Protein AF-A0A2P5D6G5-F1 (afdb_monomer_lite)

InterPro domains:
  IPR005516 Remorin, C-terminal [PF03763] (148-251)

Structure (mmCIF, N/CA/C/O backbone):
data_AF-A0A2P5D6G5-F1
#
_entry.id   AF-A0A2P5D6G5-F1
#
loop_
_atom_site.group_PDB
_atom_site.id
_atom_site.type_symbol
_atom_site.label_atom_id
_atom_site.label_alt_id
_atom_site.label_comp_id
_atom_site.label_asym_id
_atom_site.label_entity_id
_atom_site.label_seq_id
_atom_site.pdbx_PDB_ins_code
_atom_site.Cartn_x
_atom_site.Cartn_y
_atom_site.Cartn_z
_atom_site.occupancy
_atom_site.B_iso_or_equiv
_atom_site.auth_seq_id
_atom_site.auth_comp_id
_atom_site.auth_asym_id
_atom_site.auth_atom_id
_atom_site.pdbx_PDB_model_num
ATOM 1 N N . MET A 1 1 ? -39.475 -46.808 4.610 1.00 42.72 1 MET A N 1
ATOM 2 C CA . MET A 1 1 ? -38.515 -45.687 4.507 1.00 42.72 1 MET A CA 1
ATOM 3 C C . MET A 1 1 ? -39.158 -44.508 5.207 1.00 42.72 1 MET A C 1
ATOM 5 O O . MET A 1 1 ? -39.846 -43.707 4.585 1.00 42.72 1 MET A O 1
ATOM 9 N N . ASP A 1 2 ? -39.032 -44.511 6.527 1.00 41.56 2 ASP A N 1
ATOM 10 C CA . ASP A 1 2 ? -39.623 -43.531 7.428 1.00 41.56 2 ASP A CA 1
ATOM 11 C C . ASP A 1 2 ? -38.893 -42.193 7.298 1.00 41.56 2 ASP A C 1
ATOM 13 O O . ASP A 1 2 ? -37.670 -42.141 7.397 1.00 41.56 2 ASP A O 1
ATOM 17 N N . ASN A 1 3 ? -39.632 -41.103 7.096 1.00 44.16 3 ASN A N 1
ATOM 18 C CA . ASN A 1 3 ? -39.102 -39.748 7.235 1.00 44.16 3 ASN A CA 1
ATOM 19 C C . ASN A 1 3 ? -39.817 -39.065 8.402 1.00 44.16 3 ASN A C 1
ATOM 21 O O . ASN A 1 3 ? -40.848 -38.410 8.243 1.00 44.16 3 ASN A O 1
ATOM 25 N N . LEU A 1 4 ? -39.255 -39.248 9.599 1.00 51.94 4 LEU A N 1
ATOM 26 C CA . LEU A 1 4 ? -39.583 -38.465 10.785 1.00 51.94 4 LEU A CA 1
ATOM 27 C C . LEU A 1 4 ? -39.117 -37.017 10.579 1.00 51.94 4 LEU A C 1
ATOM 29 O O . LEU A 1 4 ? -37.952 -36.678 10.778 1.00 51.94 4 LEU A O 1
ATOM 33 N N . VAL A 1 5 ? -40.047 -36.138 10.212 1.00 53.75 5 VAL A N 1
ATOM 34 C CA . VAL A 1 5 ? -39.831 -34.689 10.252 1.00 53.75 5 VAL A CA 1
ATOM 35 C C . VAL A 1 5 ? -39.969 -34.229 11.705 1.00 53.75 5 VAL A C 1
ATOM 37 O O . VAL A 1 5 ? -41.073 -34.006 12.204 1.00 53.75 5 VAL A O 1
ATOM 40 N N . LEU A 1 6 ? -38.839 -34.079 12.398 1.00 56.75 6 LEU A N 1
ATOM 41 C CA . LEU A 1 6 ? -38.764 -33.360 13.672 1.00 56.75 6 LEU A CA 1
ATOM 42 C C . LEU A 1 6 ? -39.162 -31.893 13.445 1.00 56.75 6 LEU A C 1
ATOM 44 O O . LEU A 1 6 ? -38.356 -31.060 13.037 1.00 56.75 6 LEU A O 1
ATOM 48 N N . LYS A 1 7 ? -40.429 -31.562 13.718 1.00 56.25 7 LYS A N 1
ATOM 49 C CA . LYS A 1 7 ? -40.884 -30.172 13.828 1.00 56.25 7 LYS A CA 1
ATOM 50 C C . LYS A 1 7 ? -40.218 -29.539 15.048 1.00 56.25 7 LYS A C 1
ATOM 52 O O . LYS A 1 7 ? -40.590 -29.815 16.187 1.00 56.25 7 LYS A O 1
ATOM 57 N N . GLN A 1 8 ? -39.248 -28.663 14.810 1.00 49.78 8 GLN A N 1
ATOM 58 C CA . GLN A 1 8 ? -38.647 -27.848 15.858 1.00 49.78 8 GLN A CA 1
ATOM 59 C C . GLN A 1 8 ? -39.670 -26.795 16.313 1.00 49.78 8 GLN A C 1
ATOM 61 O O . GLN A 1 8 ? -39.907 -25.781 15.658 1.00 49.78 8 GLN A O 1
ATOM 66 N N . ARG A 1 9 ? -40.332 -27.072 17.436 1.00 43.44 9 ARG A N 1
ATOM 67 C CA . ARG A 1 9 ? -41.296 -26.178 18.080 1.00 43.44 9 ARG A CA 1
ATOM 68 C C . ARG A 1 9 ? -40.512 -25.076 18.800 1.00 43.44 9 ARG A C 1
ATOM 70 O O . ARG A 1 9 ? -39.976 -25.300 19.880 1.00 43.44 9 ARG A O 1
ATOM 77 N N . ARG A 1 10 ? -40.395 -23.896 18.184 1.00 50.66 10 ARG A N 1
ATOM 78 C CA . ARG A 1 10 ? -39.767 -22.725 18.813 1.00 50.66 10 ARG A CA 1
ATOM 79 C C . ARG A 1 10 ? -40.707 -22.210 19.909 1.00 50.66 10 ARG A C 1
ATOM 81 O O . ARG A 1 10 ? -41.756 -21.651 19.611 1.00 50.66 10 ARG A O 1
ATOM 88 N N . VAL A 1 11 ? -40.353 -22.448 21.168 1.00 47.38 11 VAL A N 1
ATOM 89 C CA . VAL A 1 11 ? -41.079 -21.916 22.328 1.00 47.38 11 VAL A CA 1
ATOM 90 C C . VAL A 1 11 ? -40.577 -20.495 22.572 1.00 47.38 11 VAL A C 1
ATOM 92 O O . VAL A 1 11 ? -39.401 -20.294 22.867 1.00 47.38 11 VAL A O 1
ATOM 95 N N . SER A 1 12 ? -41.442 -19.502 22.388 1.00 49.66 12 SER A N 1
ATOM 96 C CA . SER A 1 12 ? -41.175 -18.118 22.775 1.00 49.66 12 SER A CA 1
ATOM 97 C C . SER A 1 12 ? -41.561 -17.930 24.239 1.00 49.66 12 SER A C 1
ATOM 99 O O . SER A 1 12 ? -42.722 -18.110 24.599 1.00 49.66 12 SER A O 1
ATOM 101 N N . PHE A 1 13 ? -40.593 -17.567 25.076 1.00 39.47 13 PHE A N 1
ATOM 102 C CA . PHE A 1 13 ? -40.862 -17.089 26.428 1.00 39.47 13 PHE A CA 1
ATOM 103 C C . PHE A 1 13 ? -41.400 -15.656 26.333 1.00 39.47 13 PHE A C 1
ATOM 105 O O . PHE A 1 13 ? -40.671 -14.744 25.948 1.00 39.47 13 PHE A O 1
ATOM 112 N N . SER A 1 14 ? -42.677 -15.458 26.655 1.00 44.69 14 SER A N 1
ATOM 113 C CA . SER A 1 14 ? -43.252 -14.124 26.837 1.00 44.69 14 SER A CA 1
ATOM 114 C C . SER A 1 14 ? -42.988 -13.665 28.272 1.00 44.69 14 SER A C 1
ATOM 116 O O . SER A 1 14 ? -43.585 -14.191 29.208 1.00 44.69 14 SER A O 1
ATOM 118 N N . GLY A 1 15 ? -42.078 -12.705 28.444 1.00 43.72 15 GLY A N 1
ATOM 119 C CA . GLY A 1 15 ? -41.963 -11.907 29.670 1.00 43.72 15 GLY A CA 1
ATOM 120 C C . GLY A 1 15 ? -42.920 -10.706 29.621 1.00 43.72 15 GLY A C 1
ATOM 121 O O . GLY A 1 15 ? -43.183 -10.206 28.523 1.00 43.72 15 GLY A O 1
ATOM 122 N N . PRO A 1 16 ? -43.474 -10.249 30.762 1.00 47.75 16 PRO A N 1
ATOM 123 C CA . PRO A 1 16 ? -44.437 -9.157 30.780 1.00 47.75 16 PRO A CA 1
ATOM 124 C C . PRO A 1 16 ? -43.743 -7.822 30.497 1.00 47.75 16 PRO A C 1
ATOM 126 O O . PRO A 1 16 ? -42.582 -7.613 30.843 1.00 47.75 16 PRO A O 1
ATOM 129 N N . GLY A 1 17 ? -44.477 -6.954 29.806 1.00 45.78 17 GLY A N 1
ATOM 130 C CA . GLY A 1 17 ? -43.954 -5.771 29.145 1.00 45.78 17 GLY A CA 1
ATOM 131 C C . GLY A 1 17 ? -43.367 -4.705 30.064 1.00 45.78 17 GLY A C 1
ATOM 132 O O . GLY A 1 17 ? -43.874 -4.425 31.147 1.00 45.78 17 GLY A O 1
ATOM 133 N N . SER A 1 18 ? -42.359 -4.032 29.525 1.00 34.66 18 SER A N 1
ATOM 134 C CA . SER A 1 18 ? -41.994 -2.667 29.868 1.00 34.66 18 SER A CA 1
ATOM 135 C C . SER A 1 18 ? -41.662 -1.915 28.577 1.00 34.66 18 SER A C 1
ATOM 137 O O . SER A 1 18 ? -40.681 -2.177 27.894 1.00 34.66 18 SER A O 1
ATOM 139 N N . GLU A 1 19 ? -42.613 -1.055 28.222 1.00 35.81 19 GLU A N 1
ATOM 140 C CA . GLU A 1 19 ? -42.436 0.312 27.736 1.00 35.81 19 GLU A CA 1
ATOM 141 C C . GLU A 1 19 ? -41.452 0.592 26.586 1.00 35.81 19 GLU A C 1
ATOM 143 O O . GLU A 1 19 ? -40.230 0.531 26.694 1.00 35.81 19 GLU A O 1
ATOM 148 N N . LYS A 1 20 ? -42.059 0.992 25.465 1.00 43.09 20 LYS A N 1
ATOM 149 C CA . LYS A 1 20 ? -41.431 1.482 24.241 1.00 43.09 20 LYS A CA 1
ATOM 150 C C . LYS A 1 20 ? -40.519 2.676 24.543 1.00 43.09 20 LYS A C 1
ATOM 152 O O . LYS A 1 20 ? -41.012 3.756 24.856 1.00 43.09 20 LYS A O 1
ATOM 157 N N . GLN A 1 21 ? -39.218 2.520 24.325 1.00 31.30 21 GLN A N 1
ATOM 158 C CA . GLN A 1 21 ? -38.337 3.636 23.988 1.00 31.30 21 GLN A CA 1
ATOM 159 C C . GLN A 1 21 ? -37.612 3.320 22.682 1.00 31.30 21 GLN A C 1
ATOM 161 O O . GLN A 1 21 ? -37.201 2.189 22.438 1.00 31.30 21 GLN A O 1
ATOM 166 N N . ALA A 1 22 ? -37.585 4.323 21.808 1.00 38.06 22 ALA A N 1
ATOM 167 C CA . ALA A 1 22 ? -37.205 4.226 20.411 1.00 38.06 22 ALA A CA 1
ATOM 168 C C . ALA A 1 22 ? -35.740 3.793 20.221 1.00 38.06 22 ALA A C 1
ATOM 170 O O . ALA A 1 22 ? -34.818 4.420 20.738 1.00 38.06 22 ALA A O 1
ATOM 171 N N . GLU A 1 23 ? -35.563 2.737 19.430 1.00 31.42 23 GLU A N 1
ATOM 172 C CA . GLU A 1 23 ? -34.309 2.311 18.805 1.00 31.42 23 GLU A CA 1
ATOM 173 C C . GLU A 1 23 ? -33.751 3.416 17.887 1.00 31.42 23 GLU A C 1
ATOM 175 O O . GLU A 1 23 ? -34.474 3.877 16.997 1.00 31.42 23 GLU A O 1
ATOM 180 N N . PRO A 1 24 ? -32.475 3.825 18.009 1.00 40.75 24 PRO A N 1
ATOM 181 C CA . PRO A 1 24 ? -31.779 4.463 16.909 1.00 40.75 24 PRO A CA 1
ATOM 182 C C . PRO A 1 24 ? -31.245 3.368 15.978 1.00 40.75 24 PRO A C 1
ATOM 184 O O . PRO A 1 24 ? -30.230 2.736 16.266 1.00 40.75 24 PRO A O 1
ATOM 187 N N . GLU A 1 25 ? -31.975 3.167 14.877 1.00 39.44 25 GLU A N 1
ATOM 188 C CA . GLU A 1 25 ? -31.587 2.513 13.617 1.00 39.44 25 GLU A CA 1
ATOM 189 C C . GLU A 1 25 ? -30.082 2.196 13.524 1.00 39.44 25 GLU A C 1
ATOM 191 O O . GLU A 1 25 ? -29.243 3.022 13.147 1.00 39.44 25 GLU A O 1
ATOM 196 N N . GLY A 1 26 ? -29.733 0.961 13.884 1.00 36.22 26 GLY A N 1
ATOM 197 C CA . GLY A 1 26 ? -28.416 0.409 13.625 1.00 36.22 26 GLY A CA 1
ATOM 198 C C . GLY A 1 26 ? -28.240 0.223 12.124 1.00 36.22 26 GLY A C 1
ATOM 199 O O . GLY A 1 26 ? -28.909 -0.613 11.521 1.00 36.22 26 GLY A O 1
ATOM 200 N N . ILE A 1 27 ? -27.308 0.967 11.526 1.00 47.59 27 ILE A N 1
ATOM 201 C CA . ILE A 1 27 ? -26.868 0.762 10.142 1.00 47.59 27 ILE A CA 1
ATOM 202 C C . ILE A 1 27 ? -26.141 -0.589 10.076 1.00 47.59 27 ILE A C 1
ATOM 204 O O . ILE A 1 27 ? -24.922 -0.688 10.217 1.00 47.59 27 ILE A O 1
ATOM 208 N N . GLY A 1 28 ? -26.914 -1.660 9.925 1.00 48.97 28 GLY A N 1
ATOM 209 C CA . GLY A 1 28 ? -26.426 -2.948 9.469 1.00 48.97 28 GLY A CA 1
ATOM 210 C C . GLY A 1 28 ? -26.164 -2.839 7.976 1.00 48.97 28 GLY A C 1
ATOM 211 O O . GLY A 1 28 ? -27.102 -2.676 7.199 1.00 48.97 28 GLY A O 1
ATOM 212 N N . GLU A 1 29 ? -24.895 -2.903 7.570 1.00 54.25 29 GLU A N 1
ATOM 213 C CA . GLU A 1 29 ? -24.524 -3.001 6.157 1.00 54.25 29 GLU A CA 1
ATOM 214 C C . GLU A 1 29 ? -25.328 -4.130 5.504 1.00 54.25 29 GLU A C 1
ATOM 216 O O . GLU A 1 29 ? -25.219 -5.305 5.874 1.00 54.25 29 GLU A O 1
ATOM 221 N N . THR A 1 30 ? -26.187 -3.757 4.558 1.00 70.31 30 THR A N 1
ATOM 222 C CA . THR A 1 30 ? -27.116 -4.689 3.924 1.00 70.31 30 THR A CA 1
ATOM 223 C C . THR A 1 30 ? -26.348 -5.742 3.121 1.00 70.31 30 THR A C 1
ATOM 225 O O . THR A 1 30 ? -25.262 -5.498 2.593 1.00 70.31 30 THR A O 1
ATOM 228 N N . GLU A 1 31 ? -26.915 -6.943 2.985 1.00 68.12 31 GLU A N 1
ATOM 229 C CA . GLU A 1 31 ? -26.334 -8.045 2.196 1.00 68.12 31 GLU A CA 1
ATOM 230 C C . GLU A 1 31 ? -25.976 -7.612 0.760 1.00 68.12 31 GLU A C 1
ATOM 232 O O . GLU A 1 31 ? -25.010 -8.094 0.165 1.00 68.12 31 GLU A O 1
ATOM 237 N N . LEU A 1 32 ? -26.730 -6.644 0.232 1.00 63.06 32 LEU A N 1
ATOM 238 C CA . LEU A 1 32 ? -26.509 -6.004 -1.060 1.00 63.06 32 LEU A CA 1
ATOM 239 C C . LEU A 1 32 ? -25.208 -5.203 -1.098 1.00 63.06 32 LEU A C 1
ATOM 241 O O . LEU A 1 32 ? -24.488 -5.288 -2.087 1.00 63.06 32 LEU A O 1
ATOM 245 N N . GLN A 1 33 ? -24.866 -4.498 -0.022 1.00 68.25 33 GLN A N 1
ATOM 246 C CA . GLN A 1 33 ? -23.628 -3.732 0.082 1.00 68.25 33 GLN A CA 1
ATOM 247 C C . GLN A 1 33 ? -22.409 -4.663 0.085 1.00 68.25 33 GLN A C 1
ATOM 249 O O . GLN A 1 33 ? -21.495 -4.484 -0.717 1.00 68.25 33 GLN A O 1
ATOM 254 N N . ARG A 1 34 ? -22.461 -5.768 0.844 1.00 71.56 34 ARG A N 1
ATOM 255 C CA . ARG A 1 34 ? -21.422 -6.819 0.805 1.00 71.56 34 ARG A CA 1
ATOM 256 C C . ARG A 1 34 ? -21.327 -7.529 -0.548 1.00 71.56 34 ARG A C 1
ATOM 258 O O . ARG A 1 34 ? -20.246 -7.964 -0.954 1.00 71.56 34 ARG A O 1
ATOM 265 N N . ARG A 1 35 ? -22.452 -7.716 -1.243 1.00 69.94 35 ARG A N 1
ATOM 266 C CA . ARG A 1 35 ? -22.487 -8.330 -2.580 1.00 69.94 35 ARG A CA 1
ATOM 267 C C . ARG A 1 35 ? -21.890 -7.397 -3.633 1.00 69.94 35 ARG A C 1
ATOM 269 O O . ARG A 1 35 ? -21.076 -7.855 -4.430 1.00 69.94 35 ARG A O 1
ATOM 276 N N . LEU A 1 36 ? -22.245 -6.115 -3.592 1.00 67.94 36 LEU A N 1
ATOM 277 C CA . LEU A 1 36 ? -21.707 -5.080 -4.472 1.00 67.94 36 LEU A CA 1
ATOM 278 C C . LEU A 1 36 ? -20.207 -4.903 -4.262 1.00 67.94 36 LEU A C 1
ATOM 280 O O . LEU A 1 36 ? -19.466 -4.902 -5.237 1.00 67.94 36 LEU A O 1
ATOM 284 N N . GLU A 1 37 ? -19.742 -4.863 -3.013 1.00 69.44 37 GLU A N 1
ATOM 285 C CA . GLU A 1 37 ? -18.310 -4.822 -2.714 1.00 69.44 37 GLU A CA 1
ATOM 286 C C . GLU A 1 37 ? -17.584 -6.033 -3.300 1.00 69.44 37 GLU A C 1
ATOM 288 O O . GLU A 1 37 ? -16.623 -5.859 -4.049 1.00 69.44 37 GLU A O 1
ATOM 293 N N . ARG A 1 38 ? -18.067 -7.260 -3.053 1.00 70.56 38 ARG A N 1
ATOM 294 C CA . ARG A 1 38 ? -17.476 -8.478 -3.642 1.00 70.56 38 ARG A CA 1
ATOM 295 C C . ARG A 1 38 ? -17.404 -8.419 -5.166 1.00 70.56 38 ARG A C 1
ATOM 297 O O . ARG A 1 38 ? -16.377 -8.779 -5.741 1.00 70.56 38 ARG A O 1
ATOM 304 N N . GLN A 1 39 ? -18.464 -7.944 -5.812 1.00 66.75 39 GLN A N 1
ATOM 305 C CA . GLN A 1 39 ? -18.527 -7.832 -7.267 1.00 66.75 39 GLN A CA 1
ATOM 306 C C . GLN A 1 39 ? -17.551 -6.765 -7.796 1.00 66.75 39 GLN A C 1
ATOM 308 O O . GLN A 1 39 ? -16.837 -7.008 -8.769 1.00 66.75 39 GLN A O 1
ATOM 313 N N . TYR A 1 40 ? -17.431 -5.632 -7.099 1.00 59.53 40 TYR A N 1
ATOM 314 C CA . TYR A 1 40 ? -16.498 -4.550 -7.427 1.00 59.53 40 TYR A CA 1
ATOM 315 C C . TYR A 1 40 ? -15.028 -4.965 -7.234 1.00 59.53 40 TYR A C 1
ATOM 317 O O . TYR A 1 40 ? -14.165 -4.623 -8.047 1.00 59.53 40 TYR A O 1
ATOM 325 N N . PHE A 1 41 ? -14.732 -5.751 -6.191 1.00 57.53 41 PHE A N 1
ATOM 326 C CA . PHE A 1 41 ? -13.394 -6.291 -5.927 1.00 57.53 41 PHE A CA 1
ATOM 327 C C . PHE A 1 41 ? -12.973 -7.362 -6.941 1.00 57.53 41 PHE A C 1
ATOM 329 O O . PHE A 1 41 ? -11.809 -7.385 -7.339 1.00 57.53 41 PHE A O 1
ATOM 336 N N . SER A 1 42 ? -13.904 -8.210 -7.389 1.00 59.03 42 SER A N 1
ATOM 337 C CA . SER A 1 42 ? -13.625 -9.232 -8.406 1.00 59.03 42 SER A CA 1
ATOM 338 C C . SER A 1 42 ? -13.349 -8.618 -9.782 1.00 59.03 42 SER A C 1
ATOM 340 O O . SER A 1 42 ? -12.455 -9.078 -10.489 1.00 59.03 42 SER A O 1
ATOM 342 N N . SER A 1 43 ? -14.083 -7.565 -10.158 1.00 53.28 43 SER A N 1
ATOM 343 C CA . SER A 1 43 ? -13.955 -6.939 -11.481 1.00 53.28 43 SER A CA 1
ATOM 344 C C . 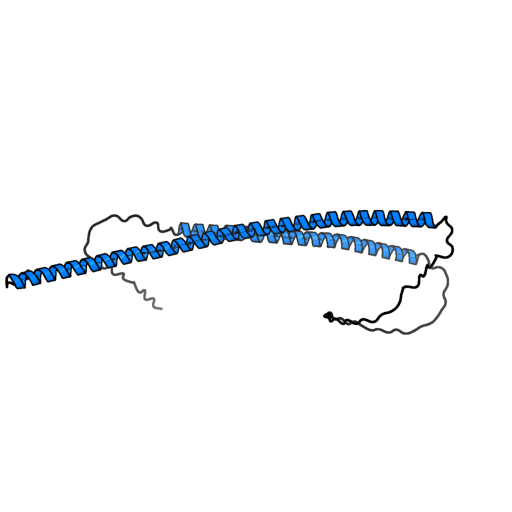SER A 1 43 ? -12.661 -6.129 -11.631 1.00 53.28 43 SER A C 1
ATOM 346 O O . SER A 1 43 ? -11.968 -6.261 -12.635 1.00 53.28 43 SER A O 1
ATOM 348 N N . ASN A 1 44 ? -12.289 -5.330 -10.622 1.00 56.53 44 ASN A N 1
ATOM 349 C CA . ASN A 1 44 ? -11.145 -4.412 -10.730 1.00 56.53 44 ASN A CA 1
ATOM 350 C C . ASN A 1 44 ? -9.767 -5.088 -10.645 1.00 56.53 44 ASN A C 1
ATOM 352 O O . ASN A 1 44 ? -8.775 -4.497 -11.062 1.00 56.53 44 ASN A O 1
ATOM 356 N N . MET A 1 45 ? -9.668 -6.293 -10.077 1.00 45.59 45 MET A N 1
ATOM 357 C CA . MET A 1 45 ? -8.372 -6.967 -9.903 1.00 45.59 45 MET A CA 1
ATOM 358 C C . MET A 1 45 ? -8.023 -7.908 -11.061 1.00 45.59 45 MET A C 1
ATOM 360 O O . MET A 1 45 ? -6.843 -8.173 -11.276 1.00 45.59 45 MET A O 1
ATOM 364 N N . SER A 1 46 ? -9.021 -8.381 -11.816 1.00 55.03 46 SER A N 1
ATOM 365 C CA . SER A 1 46 ? -8.815 -9.343 -12.905 1.00 55.03 46 SER A CA 1
ATOM 366 C C . SER A 1 46 ? -8.438 -8.680 -14.234 1.00 55.03 46 SER A C 1
ATOM 368 O O . SER A 1 46 ? -7.660 -9.250 -14.991 1.00 55.03 46 SER A O 1
ATOM 370 N N . GLN A 1 47 ? -8.966 -7.487 -14.529 1.00 52.75 47 GLN A N 1
ATOM 371 C CA . GLN A 1 47 ? -8.862 -6.891 -15.870 1.00 52.75 47 GLN A CA 1
ATOM 372 C C . GLN A 1 47 ? -7.467 -6.351 -16.223 1.00 52.75 47 GLN A C 1
ATOM 374 O O . GLN A 1 47 ? -7.027 -6.495 -17.359 1.00 52.75 47 GLN A O 1
ATOM 379 N N . ASP A 1 48 ? -6.740 -5.771 -15.265 1.00 45.81 48 ASP A N 1
ATOM 380 C CA . ASP A 1 48 ? -5.479 -5.072 -15.567 1.00 45.81 48 ASP A CA 1
ATOM 381 C C . ASP A 1 48 ? -4.251 -5.990 -15.672 1.00 45.81 48 ASP A C 1
ATOM 383 O O . ASP A 1 48 ? -3.232 -5.594 -16.246 1.00 45.81 48 ASP A O 1
ATOM 387 N N . TYR A 1 49 ? -4.307 -7.180 -15.068 1.00 52.31 49 TYR A N 1
ATOM 388 C CA . TYR A 1 49 ? -3.176 -8.111 -15.042 1.00 52.31 49 TYR A CA 1
ATOM 389 C C . TYR A 1 49 ? -3.135 -9.004 -16.287 1.00 52.31 49 TYR A C 1
ATOM 391 O O . TYR A 1 49 ? -2.058 -9.193 -16.843 1.00 52.31 49 TYR A O 1
ATOM 399 N N . ASP A 1 50 ? -4.288 -9.474 -16.766 1.00 57.81 50 ASP A N 1
ATOM 400 C CA . ASP A 1 50 ? -4.379 -10.405 -17.902 1.00 57.81 50 ASP A CA 1
ATOM 401 C C . ASP A 1 50 ? -4.199 -9.693 -19.265 1.00 57.81 50 ASP A C 1
ATOM 403 O O . ASP A 1 50 ? -3.578 -10.203 -20.200 1.00 57.81 50 ASP A O 1
ATOM 407 N N . ALA A 1 51 ? -4.654 -8.437 -19.365 1.00 59.69 51 ALA A N 1
ATOM 408 C CA . ALA A 1 51 ? -4.551 -7.646 -20.594 1.00 59.69 51 ALA A CA 1
ATOM 409 C C . ALA A 1 51 ? -3.103 -7.243 -20.945 1.00 59.69 51 ALA A C 1
ATOM 411 O O . ALA A 1 51 ? -2.715 -7.249 -22.109 1.00 59.69 51 ALA A O 1
ATOM 412 N N . ARG A 1 52 ? -2.259 -6.922 -19.952 1.00 63.44 52 ARG A N 1
ATOM 413 C CA . ARG A 1 52 ? -0.876 -6.476 -20.219 1.00 63.44 52 ARG A CA 1
ATOM 414 C C . ARG A 1 52 ? 0.072 -7.635 -20.547 1.00 63.44 52 ARG A C 1
ATOM 416 O O . ARG A 1 52 ? 0.981 -7.463 -21.357 1.00 63.44 52 ARG A O 1
ATOM 423 N N . ASP A 1 53 ? -0.130 -8.794 -19.925 1.00 66.38 53 ASP A N 1
ATOM 424 C CA . ASP A 1 53 ? 0.685 -9.988 -20.183 1.00 66.38 53 ASP A CA 1
ATOM 425 C C . ASP A 1 53 ? 0.364 -10.606 -21.553 1.00 66.38 53 ASP A C 1
ATOM 427 O O . ASP A 1 53 ? 1.273 -11.042 -22.263 1.00 66.38 53 ASP A O 1
ATOM 431 N N . SER A 1 54 ? -0.903 -10.562 -21.981 1.00 73.69 54 SER A N 1
ATOM 432 C CA . SER A 1 54 ? -1.315 -11.015 -23.317 1.00 73.69 54 SER A CA 1
ATOM 433 C C . SER A 1 54 ? -0.771 -10.126 -24.447 1.00 73.69 54 SER A C 1
ATOM 435 O O . SER A 1 54 ? -0.304 -10.647 -25.465 1.00 73.69 54 SER A O 1
ATOM 437 N N . GLU A 1 55 ? -0.727 -8.802 -24.266 1.00 75.62 55 GLU A N 1
ATOM 438 C CA . GLU A 1 55 ? -0.079 -7.877 -25.213 1.00 75.62 55 GLU A CA 1
ATOM 439 C C . GLU A 1 55 ? 1.435 -8.115 -25.312 1.00 75.62 55 GLU A C 1
ATOM 441 O O . GLU A 1 55 ? 1.991 -8.151 -26.413 1.00 75.62 55 GLU A O 1
ATOM 446 N N . PHE A 1 56 ? 2.109 -8.330 -24.176 1.00 81.62 56 PHE A N 1
ATOM 447 C CA . PHE A 1 56 ? 3.542 -8.626 -24.147 1.00 81.62 56 PHE A CA 1
ATOM 448 C C . PHE A 1 56 ? 3.860 -9.957 -24.842 1.00 81.62 56 PHE A C 1
ATOM 450 O O . PHE A 1 56 ? 4.754 -10.007 -25.688 1.00 81.62 56 PHE A O 1
ATOM 457 N N . ALA A 1 57 ? 3.101 -11.018 -24.555 1.00 86.62 57 ALA A N 1
ATOM 458 C CA . ALA A 1 57 ? 3.259 -12.315 -25.211 1.00 86.62 57 ALA A CA 1
ATOM 459 C C . ALA A 1 57 ? 3.039 -12.222 -26.731 1.00 86.62 57 ALA A C 1
ATOM 461 O O . ALA A 1 57 ? 3.816 -12.780 -27.509 1.00 86.62 57 ALA A O 1
ATOM 462 N N . THR A 1 58 ? 2.034 -11.453 -27.159 1.00 89.00 58 THR A N 1
ATOM 463 C CA . THR A 1 58 ? 1.748 -11.209 -28.580 1.00 89.00 58 THR A CA 1
ATOM 464 C C . THR A 1 58 ? 2.885 -10.442 -29.255 1.00 89.00 58 THR A C 1
ATOM 466 O O . THR A 1 58 ? 3.332 -10.827 -30.337 1.00 89.00 58 THR A O 1
ATOM 469 N N . ALA A 1 59 ? 3.415 -9.399 -28.609 1.00 90.31 59 ALA A N 1
ATOM 470 C CA . ALA A 1 59 ? 4.548 -8.633 -29.122 1.00 90.31 59 ALA A CA 1
ATOM 471 C C . ALA A 1 59 ? 5.821 -9.491 -29.248 1.00 90.31 59 ALA A C 1
ATOM 473 O O . ALA A 1 59 ? 6.525 -9.407 -30.256 1.00 90.31 59 ALA A O 1
ATOM 474 N N . VAL A 1 60 ? 6.095 -10.359 -28.266 1.00 92.75 60 VAL A N 1
ATOM 475 C CA . VAL A 1 60 ? 7.220 -11.310 -28.305 1.00 92.75 60 VAL A CA 1
ATOM 476 C C . VAL A 1 60 ? 7.043 -12.325 -29.438 1.00 92.75 60 VAL A C 1
ATOM 478 O O . VAL A 1 60 ? 7.990 -12.566 -30.188 1.00 92.75 60 VAL A O 1
ATOM 481 N N . ALA A 1 61 ? 5.841 -12.879 -29.614 1.00 91.94 61 ALA A N 1
ATOM 482 C CA . ALA A 1 61 ? 5.541 -13.807 -30.702 1.00 91.94 61 ALA A CA 1
ATOM 483 C C . ALA A 1 61 ? 5.694 -13.145 -32.084 1.00 91.94 61 ALA A C 1
ATOM 485 O O . ALA A 1 61 ? 6.311 -13.725 -32.979 1.00 91.94 61 ALA A O 1
ATOM 486 N N . ALA A 1 62 ? 5.210 -11.911 -32.246 1.00 93.94 62 ALA A N 1
ATOM 487 C CA . ALA A 1 62 ? 5.347 -11.145 -33.483 1.00 93.94 62 ALA A CA 1
ATOM 488 C C . ALA A 1 62 ? 6.816 -10.828 -33.809 1.00 93.94 62 ALA A C 1
ATOM 490 O O . ALA A 1 62 ? 7.246 -10.996 -34.950 1.00 93.94 62 ALA A O 1
ATOM 491 N N . ALA A 1 63 ? 7.613 -10.432 -32.810 1.00 94.50 63 ALA A N 1
ATOM 492 C CA . ALA A 1 63 ? 9.044 -10.194 -32.984 1.00 94.50 63 ALA A CA 1
ATOM 493 C C . ALA A 1 63 ? 9.799 -11.482 -33.356 1.00 94.50 63 ALA A C 1
ATOM 495 O O . ALA A 1 63 ? 10.613 -11.477 -34.282 1.00 94.50 63 ALA A O 1
ATOM 496 N N . ALA A 1 64 ? 9.495 -12.598 -32.686 1.00 93.25 64 ALA A N 1
ATOM 497 C CA . ALA A 1 64 ? 10.066 -13.903 -33.011 1.00 93.25 64 ALA A CA 1
ATOM 498 C C . ALA A 1 64 ? 9.714 -14.332 -34.445 1.00 93.25 64 ALA A C 1
ATOM 500 O O . ALA A 1 64 ? 10.588 -14.800 -35.177 1.00 93.25 64 ALA A O 1
ATOM 501 N N . PHE A 1 65 ? 8.467 -14.112 -34.873 1.00 94.06 65 PHE A N 1
ATOM 502 C CA . PHE A 1 65 ? 8.024 -14.388 -36.237 1.00 94.06 65 PHE A CA 1
ATOM 503 C C . PHE A 1 65 ? 8.734 -13.505 -37.271 1.00 94.06 65 PHE A C 1
ATOM 505 O O . PHE A 1 65 ? 9.211 -14.016 -38.283 1.00 94.06 65 PHE A O 1
ATOM 512 N N . ALA A 1 66 ? 8.883 -12.205 -37.006 1.00 94.12 66 ALA A N 1
ATOM 513 C CA . ALA A 1 66 ? 9.598 -11.293 -37.896 1.00 94.12 66 ALA A CA 1
ATOM 514 C C . ALA A 1 66 ? 11.059 -11.732 -38.097 1.00 94.12 66 ALA A C 1
ATOM 516 O O . ALA A 1 66 ? 11.512 -11.867 -39.234 1.00 94.12 66 ALA A O 1
ATOM 517 N N . VAL A 1 67 ? 11.771 -12.063 -37.014 1.00 91.19 67 VAL A N 1
ATOM 518 C CA . VAL A 1 67 ? 13.145 -12.592 -37.083 1.00 91.19 67 VAL A CA 1
ATOM 519 C C . VAL A 1 67 ? 13.189 -13.924 -37.833 1.00 91.19 67 VAL A C 1
ATOM 521 O O . VAL A 1 67 ? 14.066 -14.134 -38.673 1.00 91.19 67 VAL A O 1
ATOM 524 N N . HIS A 1 68 ? 12.233 -14.819 -37.570 1.00 91.62 68 HIS A N 1
ATOM 525 C CA . HIS A 1 68 ? 12.146 -16.100 -38.264 1.00 91.62 68 HIS A CA 1
ATOM 526 C C . HIS A 1 68 ? 11.939 -15.918 -39.773 1.00 91.62 68 HIS A C 1
ATOM 528 O O . HIS A 1 68 ? 12.628 -16.563 -40.562 1.00 91.62 68 HIS A O 1
ATOM 534 N N . SER A 1 69 ? 11.063 -14.995 -40.176 1.00 93.75 69 SER A N 1
ATOM 535 C CA . SER A 1 69 ? 10.773 -14.711 -41.585 1.00 93.75 69 SER A CA 1
ATOM 536 C C . SER A 1 69 ? 11.997 -14.172 -42.335 1.00 93.75 69 SER A C 1
ATOM 538 O O . SER A 1 69 ? 12.315 -14.657 -43.420 1.00 93.75 69 SER A O 1
ATOM 540 N N . ILE A 1 70 ? 12.756 -13.253 -41.725 1.00 87.56 70 ILE A N 1
ATOM 541 C CA . ILE A 1 70 ? 13.982 -12.691 -42.311 1.00 87.56 70 ILE A CA 1
ATOM 542 C C . ILE A 1 70 ? 15.032 -13.792 -42.498 1.00 87.56 70 ILE A C 1
ATOM 544 O O . ILE A 1 70 ? 15.599 -13.941 -43.580 1.00 87.56 70 ILE A O 1
ATOM 548 N N . ASN A 1 71 ? 15.237 -14.623 -41.474 1.00 87.25 71 ASN A N 1
ATOM 549 C CA . ASN A 1 71 ? 16.191 -15.731 -41.536 1.00 87.25 71 ASN A CA 1
ATOM 550 C C . ASN A 1 71 ? 15.788 -16.797 -42.570 1.00 87.25 71 ASN A C 1
ATOM 552 O O . ASN A 1 71 ? 16.652 -17.412 -43.195 1.00 87.25 71 ASN A O 1
ATOM 556 N N . GLN A 1 72 ? 14.487 -17.021 -42.774 1.00 77.62 72 GLN A N 1
ATOM 557 C CA . GLN A 1 72 ? 13.979 -17.972 -43.763 1.00 77.62 72 GLN A CA 1
ATOM 558 C C . GLN A 1 72 ? 14.219 -17.483 -45.200 1.00 77.62 72 GLN A C 1
ATOM 560 O O . GLN A 1 72 ? 14.612 -18.279 -46.058 1.00 77.62 72 GLN A O 1
ATOM 565 N N . VAL A 1 73 ? 14.049 -16.182 -45.452 1.00 79.62 73 VAL A N 1
ATOM 566 C CA . VAL A 1 73 ? 14.382 -15.547 -46.739 1.00 79.62 73 VAL A CA 1
ATOM 567 C C . VAL A 1 73 ? 15.894 -15.582 -46.991 1.00 79.62 73 VAL A C 1
ATOM 569 O O . VAL A 1 73 ? 16.320 -15.944 -48.089 1.00 79.62 73 VAL A O 1
ATOM 572 N N . GLU A 1 74 ? 16.712 -15.313 -45.971 1.00 80.50 74 GLU A N 1
ATOM 573 C CA . GLU A 1 74 ? 18.178 -15.381 -46.066 1.00 80.50 74 GLU A CA 1
ATOM 574 C C . GLU A 1 74 ? 18.663 -16.810 -46.376 1.00 80.50 74 GLU A C 1
ATOM 576 O O . GLU A 1 74 ? 19.498 -17.025 -47.257 1.00 80.50 74 GLU A O 1
ATOM 581 N N . LEU A 1 75 ? 18.080 -17.825 -45.728 1.00 78.50 75 LEU A N 1
ATOM 582 C CA . LEU A 1 75 ? 18.371 -19.234 -46.018 1.00 78.50 75 LEU A CA 1
ATOM 583 C C . LEU A 1 75 ? 18.003 -19.626 -47.455 1.00 78.50 75 LEU A C 1
ATOM 585 O O . LEU A 1 75 ? 18.739 -20.383 -48.090 1.00 78.50 75 LEU A O 1
ATOM 589 N N . GLN A 1 76 ? 16.885 -19.123 -47.980 1.00 77.69 76 GLN A N 1
ATOM 590 C CA . GLN A 1 76 ? 16.473 -19.343 -49.370 1.00 77.69 76 GLN A CA 1
ATOM 591 C C . GLN A 1 76 ? 17.430 -18.673 -50.363 1.00 77.69 76 GLN A C 1
ATOM 593 O O . GLN A 1 76 ? 17.823 -19.289 -51.356 1.00 77.69 76 GLN A O 1
ATOM 598 N N . TYR A 1 77 ? 17.865 -17.447 -50.076 1.00 80.12 77 TYR A N 1
ATOM 599 C CA . TYR A 1 77 ? 18.855 -16.742 -50.887 1.00 80.12 77 TYR A CA 1
ATOM 600 C C . TYR A 1 77 ? 20.196 -17.492 -50.927 1.00 80.12 77 TYR A C 1
ATOM 602 O O . TYR A 1 77 ? 20.758 -17.714 -52.001 1.00 80.12 77 TYR A O 1
ATOM 610 N N . GLN A 1 78 ? 20.667 -17.987 -49.780 1.00 77.69 78 GLN A N 1
ATOM 611 C CA . GLN A 1 78 ? 21.882 -18.804 -49.693 1.00 77.69 78 GLN A CA 1
ATOM 612 C C . GLN A 1 78 ? 21.752 -20.140 -50.442 1.00 77.69 78 GLN A C 1
ATOM 614 O O . GLN A 1 78 ? 22.718 -20.583 -51.067 1.00 77.69 78 GLN A O 1
ATOM 619 N N . LYS A 1 79 ? 20.574 -20.781 -50.421 1.00 81.44 79 LYS A N 1
ATOM 620 C CA . LYS A 1 79 ? 20.303 -21.998 -51.208 1.00 81.44 79 LYS A CA 1
ATOM 621 C C . LYS A 1 79 ? 20.360 -21.725 -52.708 1.00 81.44 79 LYS A C 1
ATOM 623 O O . LYS A 1 79 ? 21.140 -22.378 -53.392 1.00 81.44 79 LYS A O 1
ATOM 628 N N . ARG A 1 80 ? 19.653 -20.700 -53.195 1.00 79.31 80 ARG A N 1
ATOM 629 C CA . ARG A 1 80 ? 19.689 -20.299 -54.615 1.00 79.31 80 ARG A CA 1
ATOM 630 C C . ARG A 1 80 ? 21.094 -19.918 -55.075 1.00 79.31 80 ARG A C 1
ATOM 632 O O . ARG A 1 80 ? 21.480 -20.234 -56.194 1.00 79.31 80 ARG A O 1
ATOM 639 N N . LYS A 1 81 ? 21.880 -19.280 -54.203 1.00 76.19 81 LYS A N 1
ATOM 640 C CA . LYS A 1 81 ? 23.285 -18.954 -54.471 1.00 76.19 81 LYS A CA 1
ATOM 641 C C . LYS A 1 81 ? 24.172 -20.203 -54.549 1.00 76.19 81 LYS A C 1
ATOM 643 O O . LYS A 1 81 ? 25.084 -20.248 -55.365 1.00 76.19 81 LYS A O 1
ATOM 648 N N . LYS A 1 82 ? 23.927 -21.225 -53.723 1.00 78.44 82 LYS A N 1
ATOM 649 C CA . LYS A 1 82 ? 24.632 -22.516 -53.818 1.00 78.44 82 LYS A CA 1
ATOM 650 C C . LYS A 1 82 ? 24.227 -23.293 -55.072 1.00 78.44 82 LYS A C 1
ATOM 652 O O . LYS A 1 82 ? 25.101 -23.816 -55.750 1.00 78.44 82 LYS A O 1
ATOM 657 N N . GLU A 1 83 ? 22.941 -23.308 -55.409 1.00 74.12 83 GLU A N 1
ATOM 658 C CA . GLU A 1 83 ? 22.414 -23.941 -56.625 1.00 74.12 83 GLU A CA 1
ATOM 659 C C . GLU A 1 83 ? 22.942 -23.264 -57.899 1.00 74.12 83 GLU A C 1
ATOM 661 O O . GLU A 1 83 ? 23.338 -23.949 -58.837 1.00 74.12 83 GLU A O 1
ATOM 666 N N . SER A 1 84 ? 23.048 -21.931 -57.932 1.00 69.00 84 SER A N 1
ATOM 667 C CA . SER A 1 84 ? 23.628 -21.226 -59.083 1.00 69.00 84 SER A CA 1
ATOM 668 C C . SER A 1 84 ? 25.132 -21.482 -59.244 1.00 69.00 84 SER A C 1
ATOM 670 O O . SER A 1 84 ? 25.625 -21.590 -60.368 1.00 69.00 84 SER A O 1
ATOM 672 N N . LEU A 1 85 ? 25.861 -21.652 -58.135 1.00 68.50 85 LEU A N 1
ATOM 673 C CA . LEU A 1 85 ? 27.269 -22.063 -58.145 1.00 68.50 85 LEU A CA 1
ATOM 674 C C . LEU A 1 85 ? 27.450 -23.530 -58.580 1.00 68.50 85 LEU A C 1
ATOM 676 O O . LEU A 1 85 ? 28.426 -23.841 -59.260 1.00 68.50 85 LEU A O 1
ATOM 680 N N . GLU A 1 86 ? 26.520 -24.420 -58.229 1.00 60.22 86 GLU A N 1
ATOM 681 C CA . GLU A 1 86 ? 26.479 -25.817 -58.694 1.00 60.22 86 GLU A CA 1
ATOM 682 C C . GLU A 1 86 ? 26.206 -25.902 -60.205 1.00 60.22 86 GLU A C 1
ATOM 684 O O . GLU A 1 86 ? 26.948 -26.567 -60.928 1.00 60.22 86 GLU A O 1
ATOM 689 N N . VAL A 1 87 ? 25.225 -25.153 -60.722 1.00 58.97 87 VAL A N 1
ATOM 690 C CA . VAL A 1 87 ? 24.919 -25.091 -62.166 1.00 58.97 87 VAL A CA 1
ATOM 691 C C . VAL A 1 87 ? 26.107 -24.541 -62.966 1.00 58.97 87 VAL A C 1
ATOM 693 O O . VAL A 1 87 ? 26.425 -25.052 -64.041 1.00 58.97 87 VAL A O 1
ATOM 696 N N . SER A 1 88 ? 26.842 -23.569 -62.415 1.00 59.91 88 SER A N 1
ATOM 697 C CA . SER A 1 88 ? 28.062 -23.043 -63.039 1.00 59.91 88 SER A CA 1
ATOM 698 C C . SER A 1 88 ? 29.228 -24.044 -63.063 1.00 59.91 88 SER A C 1
ATOM 700 O O . SER A 1 88 ? 30.105 -23.917 -63.918 1.00 59.91 88 SER A O 1
ATOM 702 N N . ARG A 1 89 ? 29.265 -25.038 -62.162 1.00 57.97 89 ARG A N 1
ATOM 703 C CA . ARG A 1 89 ? 30.292 -26.101 -62.159 1.00 57.97 89 ARG A CA 1
ATOM 704 C C . ARG A 1 89 ? 30.020 -27.193 -63.195 1.00 57.97 89 ARG A C 1
ATOM 706 O O . ARG A 1 89 ? 30.966 -27.815 -63.668 1.00 57.97 89 ARG A O 1
ATOM 713 N N . ILE A 1 90 ? 28.763 -27.403 -63.584 1.00 54.97 90 ILE A N 1
ATOM 714 C CA . ILE A 1 90 ? 28.379 -28.431 -64.568 1.00 54.97 90 ILE A CA 1
ATOM 715 C C . ILE A 1 90 ? 28.732 -27.995 -66.007 1.00 54.97 90 ILE A C 1
ATOM 717 O O . ILE A 1 90 ? 29.014 -28.841 -66.852 1.00 54.97 90 ILE A O 1
ATOM 721 N N . GLY A 1 91 ? 28.820 -26.686 -66.279 1.00 47.69 91 GLY A N 1
ATOM 722 C CA . GLY A 1 91 ? 29.197 -26.134 -67.591 1.00 47.69 91 GLY A CA 1
ATOM 723 C C . GLY A 1 91 ? 30.700 -26.116 -67.913 1.00 47.69 91 GLY A C 1
ATOM 724 O O . GLY A 1 91 ? 31.072 -25.826 -69.047 1.00 47.69 91 GLY A O 1
ATOM 725 N N . SER A 1 92 ? 31.578 -26.435 -66.956 1.00 46.88 92 SER A N 1
ATOM 726 C CA . SER A 1 92 ? 33.036 -26.411 -67.145 1.00 46.88 92 SER A CA 1
ATOM 727 C C . SER A 1 92 ? 33.645 -27.760 -66.786 1.00 46.88 92 SER A C 1
ATOM 729 O O . SER A 1 92 ? 34.290 -27.901 -65.756 1.00 46.88 92 SER A O 1
ATOM 731 N N . ASN A 1 93 ? 33.419 -28.777 -67.620 1.00 41.69 93 ASN A N 1
ATOM 732 C CA . ASN A 1 93 ? 34.169 -30.033 -67.560 1.00 41.69 93 ASN A CA 1
ATOM 733 C C . ASN A 1 93 ? 34.338 -30.626 -68.964 1.00 41.69 93 ASN A C 1
ATOM 735 O O . ASN A 1 93 ? 33.706 -31.608 -69.346 1.00 41.69 93 ASN A O 1
ATOM 739 N N . LYS A 1 94 ? 35.263 -30.044 -69.732 1.00 43.94 94 LYS A N 1
ATOM 740 C CA . LYS A 1 94 ? 35.939 -30.733 -70.835 1.00 43.94 94 LYS A CA 1
ATOM 741 C C . LYS A 1 94 ? 37.443 -30.569 -70.663 1.00 43.94 94 LYS A C 1
ATOM 743 O O . LYS A 1 94 ? 38.012 -29.636 -71.208 1.00 43.94 94 LYS A O 1
ATOM 748 N N . SER A 1 95 ? 38.073 -31.475 -69.911 1.00 39.19 95 SER A N 1
ATOM 749 C CA . SER A 1 95 ? 39.446 -31.946 -70.168 1.00 39.19 95 SER A CA 1
ATOM 750 C C . SER A 1 95 ? 39.981 -32.855 -69.049 1.00 39.19 95 SE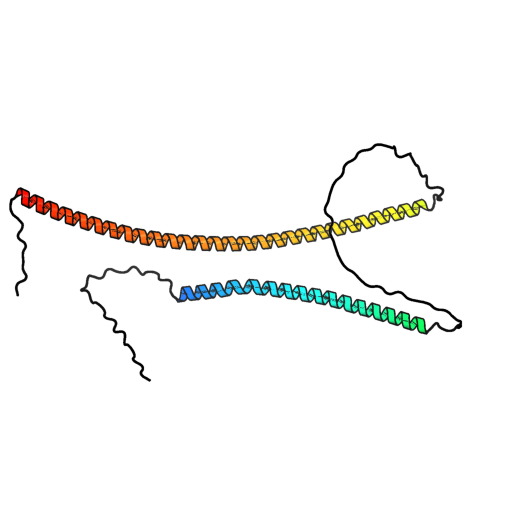R A C 1
ATOM 752 O O . SER A 1 95 ? 40.348 -32.386 -67.979 1.00 39.19 95 SER A O 1
ATOM 754 N N . ARG A 1 96 ? 40.167 -34.126 -69.431 1.00 37.12 96 ARG A N 1
ATOM 755 C CA . ARG A 1 96 ? 41.231 -35.071 -69.031 1.00 37.12 96 ARG A CA 1
ATOM 756 C C . ARG A 1 96 ? 41.148 -35.775 -67.666 1.00 37.12 96 ARG A C 1
ATOM 758 O O . ARG A 1 96 ? 41.051 -35.195 -66.597 1.00 37.12 96 ARG A O 1
ATOM 765 N N . LYS A 1 97 ? 41.260 -37.100 -67.790 1.00 32.44 97 LYS A N 1
ATOM 766 C CA . LYS A 1 97 ? 41.236 -38.163 -66.785 1.00 32.44 97 LYS A CA 1
ATOM 767 C C . LYS A 1 97 ? 42.660 -38.686 -66.577 1.00 32.44 97 LYS A C 1
ATOM 769 O O . LYS A 1 97 ? 43.294 -39.036 -67.566 1.00 32.44 97 LYS A O 1
ATOM 774 N N . ALA A 1 98 ? 43.101 -38.791 -65.323 1.00 31.42 98 ALA A N 1
ATOM 775 C CA . ALA A 1 98 ? 44.059 -39.760 -64.755 1.00 31.42 98 ALA A CA 1
ATOM 776 C C . ALA A 1 98 ? 44.347 -39.322 -63.299 1.00 31.42 98 ALA A C 1
ATOM 778 O O . ALA A 1 98 ? 44.357 -38.128 -63.045 1.00 31.42 98 ALA A O 1
ATOM 779 N N . SER A 1 99 ? 44.664 -40.129 -62.287 1.00 31.55 99 SER A N 1
ATOM 780 C CA . SER A 1 99 ? 44.510 -41.545 -61.933 1.00 31.55 99 SER A CA 1
ATOM 781 C C . SER A 1 99 ? 45.186 -41.677 -60.550 1.00 31.55 99 SER A C 1
ATOM 783 O O . SER A 1 99 ? 46.304 -41.189 -60.424 1.00 31.55 99 SER A O 1
ATOM 785 N N . ARG A 1 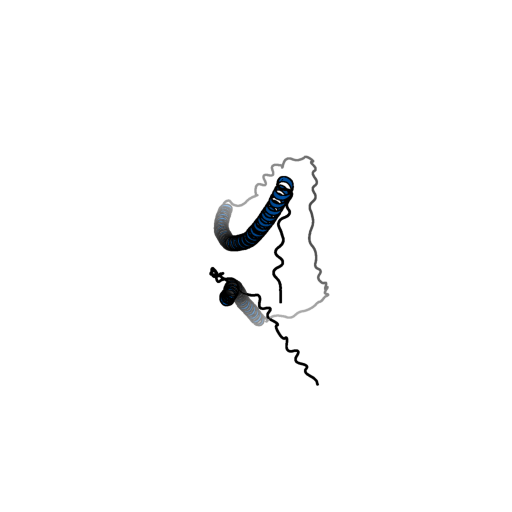100 ? 44.572 -42.395 -59.584 1.00 33.97 100 ARG A N 1
ATOM 786 C CA . ARG A 1 100 ? 45.163 -42.925 -58.313 1.00 33.97 100 ARG A CA 1
ATOM 787 C C . ARG A 1 100 ? 45.554 -41.861 -57.251 1.00 33.97 100 ARG A C 1
ATOM 789 O O . ARG A 1 100 ? 45.957 -40.771 -57.601 1.00 33.97 100 ARG A O 1
ATOM 796 N N . LYS A 1 101 ? 45.478 -42.071 -55.928 1.00 31.73 101 LYS A N 1
ATOM 797 C CA . LYS A 1 101 ? 45.423 -43.261 -55.046 1.00 31.73 101 LYS A CA 1
ATOM 798 C C . LYS A 1 101 ? 44.866 -42.831 -53.658 1.00 31.73 101 LYS A C 1
ATOM 800 O O . LYS A 1 101 ? 44.814 -41.638 -53.389 1.00 31.73 101 LYS A O 1
ATOM 805 N N . GLY A 1 102 ? 44.455 -43.799 -52.822 1.00 27.64 102 GLY A N 1
ATOM 806 C CA . GLY A 1 102 ? 43.890 -43.627 -51.463 1.00 27.64 102 GLY A CA 1
ATOM 807 C C . GLY A 1 102 ? 44.797 -42.882 -50.462 1.00 27.64 102 GLY A C 1
ATOM 808 O O . GLY A 1 102 ? 45.914 -42.527 -50.805 1.00 27.64 102 GLY A O 1
ATOM 809 N N . SER A 1 103 ? 44.406 -42.637 -49.207 1.00 33.53 103 SER A N 1
ATOM 810 C CA . SER A 1 103 ? 43.844 -43.619 -48.275 1.00 33.53 103 SER A CA 1
ATOM 811 C C . SER A 1 103 ? 43.535 -43.015 -46.884 1.00 33.53 103 SER A C 1
ATOM 813 O O . SER A 1 103 ? 44.211 -42.080 -46.473 1.00 33.53 103 SER A O 1
ATOM 815 N N . VAL A 1 104 ? 42.639 -43.696 -46.153 1.00 32.66 104 VAL A N 1
ATOM 816 C CA . VAL A 1 104 ? 42.473 -43.797 -44.679 1.00 32.66 104 VAL A CA 1
ATOM 817 C C . VAL A 1 104 ? 41.943 -42.575 -43.912 1.00 32.66 104 VAL A C 1
ATOM 819 O O . VAL A 1 104 ? 42.502 -41.487 -43.948 1.00 32.66 104 VAL A O 1
ATOM 822 N N . GLY A 1 105 ? 40.850 -42.806 -43.178 1.00 31.31 105 GLY A N 1
ATOM 823 C CA . GLY A 1 105 ? 40.226 -41.842 -42.278 1.00 31.31 105 GLY A CA 1
ATOM 824 C C . GLY A 1 105 ? 40.695 -41.935 -40.828 1.00 31.31 105 GLY A C 1
ATOM 825 O O . GLY A 1 105 ? 41.459 -42.820 -40.456 1.00 31.31 105 GLY A O 1
ATOM 826 N N . LEU A 1 106 ? 40.160 -41.037 -40.004 1.00 35.47 106 LEU A N 1
ATOM 827 C CA . LEU A 1 106 ? 39.981 -41.254 -38.574 1.00 35.47 106 LEU A CA 1
ATOM 828 C C . LEU A 1 106 ? 38.854 -40.336 -38.077 1.00 35.47 106 LEU A C 1
ATOM 830 O O . LEU A 1 106 ? 38.934 -39.113 -38.174 1.00 35.47 106 LEU A O 1
ATOM 834 N N . GLU A 1 107 ? 37.792 -40.954 -37.575 1.00 26.53 107 GLU A N 1
ATOM 835 C CA . GLU A 1 107 ? 36.794 -40.336 -36.703 1.00 26.53 107 GLU A CA 1
ATOM 836 C C . GLU A 1 107 ? 37.448 -39.966 -35.357 1.00 26.53 107 GLU A C 1
ATOM 838 O O . GLU A 1 107 ? 38.375 -40.651 -34.934 1.00 26.53 107 GLU A O 1
ATOM 843 N N . HIS A 1 108 ? 36.936 -38.952 -34.645 1.00 33.81 108 HIS A N 1
ATOM 844 C CA . HIS A 1 108 ? 36.457 -39.114 -33.262 1.00 33.81 108 HIS A CA 1
ATOM 845 C C . HIS A 1 108 ? 35.763 -37.859 -32.704 1.00 33.81 108 HIS A C 1
ATOM 847 O O . HIS A 1 108 ? 36.041 -36.713 -33.044 1.00 33.81 108 HIS A O 1
ATOM 853 N N . LYS A 1 109 ? 34.798 -38.168 -31.839 1.00 34.06 109 LYS A N 1
ATOM 854 C CA . LYS A 1 109 ? 33.696 -37.382 -31.288 1.00 34.06 109 LYS A CA 1
ATOM 855 C C . LYS A 1 109 ? 34.070 -36.429 -30.137 1.00 34.06 109 LYS A C 1
ATOM 857 O O . LYS A 1 109 ? 34.909 -36.735 -29.306 1.00 34.06 109 LYS A O 1
ATOM 862 N N . VAL A 1 110 ? 33.295 -35.341 -30.053 1.00 29.89 110 VAL A N 1
ATOM 863 C CA . VAL A 1 110 ? 32.555 -34.778 -28.891 1.00 29.89 110 VAL A CA 1
ATOM 864 C C . VAL A 1 110 ? 33.015 -35.110 -27.453 1.00 29.89 110 VAL A C 1
ATOM 866 O O . VAL A 1 110 ? 32.887 -36.245 -27.003 1.00 29.89 110 VAL A O 1
ATOM 869 N N . SER A 1 111 ? 33.283 -34.058 -26.662 1.00 32.50 111 SER A N 1
ATOM 870 C CA . SER A 1 111 ? 32.798 -33.814 -25.272 1.00 32.50 111 SER A CA 1
ATOM 871 C C . SER A 1 111 ? 33.247 -32.403 -24.846 1.00 32.50 111 SER A C 1
ATOM 873 O O . SER A 1 111 ? 34.412 -32.074 -24.996 1.00 32.50 111 SER A O 1
ATOM 875 N N . LYS A 1 112 ? 32.382 -31.408 -24.599 1.00 31.19 112 LYS A N 1
ATOM 876 C CA . LYS A 1 112 ? 31.516 -31.111 -23.433 1.00 31.19 112 LYS A CA 1
ATOM 877 C C . LYS A 1 112 ? 32.225 -30.982 -22.063 1.00 31.19 112 LYS A C 1
ATOM 879 O O . LYS A 1 112 ? 32.687 -31.974 -21.517 1.00 31.19 112 LYS A O 1
ATOM 884 N N . LYS A 1 113 ? 32.019 -29.784 -21.472 1.00 29.05 113 LYS A N 1
ATOM 885 C CA . LYS A 1 113 ? 32.169 -29.322 -20.061 1.00 29.05 113 LYS A CA 1
ATOM 886 C C . LYS A 1 113 ? 33.608 -28.939 -19.649 1.00 29.05 113 LYS A C 1
ATOM 888 O O . LYS A 1 113 ? 34.538 -29.533 -20.153 1.00 29.05 113 LYS A O 1
ATOM 893 N N . ALA A 1 114 ? 33.904 -27.960 -18.787 1.00 28.61 114 ALA A N 1
ATOM 894 C CA . ALA A 1 114 ? 33.150 -27.143 -17.831 1.00 28.61 114 ALA A CA 1
ATOM 895 C C . ALA A 1 114 ? 33.933 -25.831 -17.529 1.00 28.61 114 ALA A C 1
ATOM 897 O O . ALA A 1 114 ? 35.144 -25.780 -17.722 1.00 28.61 114 ALA A O 1
ATOM 898 N N . SER A 1 115 ? 33.268 -24.800 -17.000 1.00 34.31 115 SER A N 1
ATOM 899 C CA . SER A 1 115 ? 33.882 -23.708 -16.200 1.00 34.31 115 SER A CA 1
ATOM 900 C C . SER A 1 115 ? 33.750 -24.049 -14.694 1.00 34.31 115 SER A C 1
ATOM 902 O O . SER A 1 115 ? 33.044 -25.021 -14.410 1.00 34.31 115 SER A O 1
ATOM 904 N N . PRO A 1 116 ? 34.258 -23.272 -13.701 1.00 42.28 116 PRO A N 1
ATOM 905 C CA . PRO A 1 116 ? 35.100 -22.059 -13.726 1.00 42.28 116 PRO A CA 1
ATOM 906 C C . PRO A 1 116 ? 36.323 -22.112 -12.761 1.00 42.28 116 PRO A C 1
ATOM 908 O O . PRO A 1 116 ? 36.375 -22.934 -11.851 1.00 42.28 116 PRO A O 1
ATOM 911 N N . ALA A 1 117 ? 37.286 -21.190 -12.897 1.00 30.56 117 ALA A N 1
ATOM 912 C CA . ALA A 1 117 ? 38.418 -21.048 -11.967 1.00 30.56 117 ALA A CA 1
ATOM 913 C C . ALA A 1 117 ? 38.300 -19.777 -11.104 1.00 30.56 117 ALA A C 1
ATOM 915 O O . ALA A 1 117 ? 38.077 -18.677 -11.612 1.00 30.56 117 ALA A O 1
ATOM 916 N N . LYS A 1 118 ? 38.451 -19.962 -9.786 1.00 35.16 118 LYS A N 1
ATOM 917 C CA . LYS A 1 118 ? 38.606 -18.931 -8.750 1.00 35.16 118 LYS A CA 1
ATOM 918 C C . LYS A 1 118 ? 40.051 -18.412 -8.707 1.00 35.16 118 LYS A C 1
ATOM 920 O O . LYS A 1 118 ? 40.992 -19.127 -9.026 1.00 35.16 118 LYS A O 1
ATOM 925 N N . GLN A 1 119 ? 40.162 -17.170 -8.248 1.00 34.56 119 GLN A N 1
ATOM 926 C CA . GLN A 1 119 ? 41.359 -16.390 -7.927 1.00 34.56 119 GLN A CA 1
ATOM 927 C C . GLN A 1 119 ? 42.321 -17.078 -6.940 1.00 34.56 119 GLN A C 1
ATOM 929 O O . GLN A 1 119 ? 41.848 -17.642 -5.955 1.00 34.56 119 GLN A O 1
ATOM 934 N N . LEU A 1 120 ? 43.637 -16.877 -7.111 1.00 31.81 120 LEU A N 1
ATOM 935 C CA . LEU A 1 120 ? 44.544 -16.575 -5.996 1.00 31.81 120 LEU A CA 1
ATOM 936 C C . LEU A 1 120 ? 45.840 -15.886 -6.468 1.00 31.81 120 LEU A C 1
ATOM 938 O O . LEU A 1 120 ? 46.434 -16.233 -7.484 1.00 31.81 120 LEU A O 1
ATOM 942 N N . SER A 1 121 ? 46.214 -14.883 -5.687 1.00 35.88 121 SER A N 1
ATOM 943 C CA . SER A 1 121 ? 47.384 -14.003 -5.704 1.00 35.88 121 SER A CA 1
ATOM 944 C C . SER A 1 121 ? 48.722 -14.707 -5.492 1.00 35.88 121 SER A C 1
ATOM 946 O O . SER A 1 121 ? 48.778 -15.548 -4.608 1.00 35.88 121 SER A O 1
ATOM 948 N N . HIS A 1 122 ? 49.806 -14.224 -6.115 1.00 38.66 122 HIS A N 1
ATOM 949 C CA . HIS A 1 122 ? 51.137 -14.194 -5.490 1.00 38.66 122 HIS A CA 1
ATOM 950 C C . HIS A 1 122 ? 51.978 -13.013 -5.997 1.00 38.66 122 HIS A C 1
ATOM 952 O O . HIS A 1 122 ? 52.089 -12.750 -7.192 1.00 38.66 122 HIS A O 1
ATOM 958 N N . THR A 1 123 ? 52.545 -12.304 -5.027 1.00 36.28 123 THR A N 1
ATOM 959 C CA . THR A 1 123 ? 53.531 -11.229 -5.114 1.00 36.28 123 THR A CA 1
ATOM 960 C C . THR A 1 123 ? 54.950 -11.798 -5.062 1.00 36.28 123 THR A C 1
ATOM 962 O O . THR A 1 123 ? 55.234 -12.551 -4.136 1.00 36.28 123 THR A O 1
ATOM 965 N N . THR A 1 124 ? 55.834 -11.357 -5.959 1.00 39.03 124 THR A N 1
ATOM 966 C CA . THR A 1 124 ? 57.314 -11.312 -5.831 1.00 39.03 124 THR A CA 1
ATOM 967 C C . THR A 1 124 ? 57.818 -10.548 -7.067 1.00 39.03 124 THR A C 1
ATOM 969 O O . THR A 1 124 ? 57.603 -10.980 -8.189 1.00 39.03 124 THR A O 1
ATOM 972 N N . SER A 1 125 ? 58.239 -9.282 -6.988 1.00 41.75 125 SER A N 1
ATOM 973 C CA . SER A 1 125 ? 59.557 -8.804 -6.543 1.00 41.75 125 SER A CA 1
ATOM 974 C C . SER A 1 125 ? 60.714 -9.694 -7.000 1.00 41.75 125 SER A C 1
ATOM 976 O O . SER A 1 125 ? 61.053 -10.619 -6.278 1.00 41.75 125 SER A O 1
ATOM 978 N N . VAL A 1 126 ? 61.305 -9.398 -8.168 1.00 42.06 126 VAL A N 1
ATOM 979 C CA . VAL A 1 126 ? 62.758 -9.245 -8.379 1.00 42.06 126 VAL A CA 1
ATOM 980 C C . VAL A 1 126 ? 62.989 -8.365 -9.622 1.00 42.06 126 VAL A C 1
ATOM 982 O O . VAL A 1 126 ? 62.261 -8.394 -10.607 1.00 42.06 126 VAL A O 1
ATOM 985 N N . ARG A 1 127 ? 64.008 -7.528 -9.463 1.00 33.53 127 ARG A N 1
ATOM 986 C CA . ARG A 1 127 ? 64.599 -6.456 -10.266 1.00 33.53 127 ARG A CA 1
ATOM 987 C C . ARG A 1 127 ? 65.187 -6.911 -11.618 1.00 33.53 127 ARG A C 1
ATOM 989 O O . ARG A 1 127 ? 65.594 -8.058 -11.749 1.00 33.53 127 ARG A O 1
ATOM 996 N N . GLN A 1 128 ? 65.438 -5.900 -12.466 1.00 33.84 128 GLN A N 1
ATOM 997 C CA . GLN A 1 128 ? 66.275 -5.844 -13.691 1.00 33.84 128 GLN A CA 1
ATOM 998 C C . GLN A 1 128 ? 65.478 -6.095 -14.990 1.00 33.84 128 GLN A C 1
ATOM 1000 O O . GLN A 1 128 ? 64.682 -7.014 -15.048 1.00 33.84 128 GLN A O 1
ATOM 1005 N N . ALA A 1 129 ? 65.579 -5.316 -16.067 1.00 35.81 129 ALA A N 1
ATOM 1006 C CA . ALA A 1 129 ? 66.576 -4.343 -16.502 1.00 35.81 129 ALA A CA 1
ATOM 1007 C C . ALA A 1 129 ? 65.899 -3.223 -17.325 1.00 35.81 129 ALA A C 1
ATOM 1009 O O . ALA A 1 129 ? 64.766 -3.373 -17.779 1.00 35.81 129 ALA A O 1
ATOM 1010 N N . ALA A 1 130 ? 66.599 -2.099 -17.496 1.00 47.47 130 ALA A N 1
ATOM 1011 C CA . ALA A 1 130 ? 66.188 -0.999 -18.366 1.00 47.47 130 ALA A CA 1
ATOM 1012 C C . ALA A 1 130 ? 65.802 -1.513 -19.768 1.00 47.47 130 ALA A C 1
ATOM 1014 O O . ALA A 1 130 ? 66.510 -2.380 -20.291 1.00 47.47 130 ALA A O 1
ATOM 1015 N N . PRO A 1 131 ? 64.734 -0.995 -20.407 1.00 42.84 131 PRO A N 1
ATOM 1016 C CA . PRO A 1 131 ? 64.537 -1.258 -21.818 1.00 42.84 131 PRO A CA 1
ATOM 1017 C C . PRO A 1 131 ? 65.701 -0.601 -22.551 1.00 42.84 131 PRO A C 1
ATOM 1019 O O . PRO A 1 131 ? 65.836 0.622 -22.568 1.00 42.84 131 PRO A O 1
ATOM 1022 N N . ALA A 1 132 ? 66.573 -1.445 -23.098 1.00 41.16 132 ALA A N 1
ATOM 1023 C CA . ALA A 1 132 ? 67.491 -1.038 -24.135 1.00 41.16 132 ALA A CA 1
ATOM 1024 C C . ALA A 1 132 ? 66.680 -0.260 -25.169 1.00 41.16 132 ALA A C 1
ATOM 1026 O O . ALA A 1 132 ? 65.649 -0.729 -25.658 1.00 41.16 132 ALA A O 1
ATOM 1027 N N . ASP A 1 133 ? 67.154 0.948 -25.416 1.00 47.38 133 ASP A N 1
ATOM 1028 C CA . ASP A 1 133 ? 66.714 1.868 -26.437 1.00 47.38 133 ASP A CA 1
ATOM 1029 C C . ASP A 1 133 ? 66.884 1.202 -27.808 1.00 47.38 133 ASP A C 1
ATOM 1031 O O . ASP A 1 133 ? 67.884 1.359 -28.506 1.00 47.38 133 ASP A O 1
ATOM 1035 N N . ILE A 1 134 ? 65.934 0.339 -28.162 1.00 43.19 134 ILE A N 1
ATOM 1036 C CA . ILE A 1 134 ? 65.807 -0.199 -29.504 1.00 43.19 134 ILE A CA 1
ATOM 1037 C C . ILE A 1 134 ? 64.933 0.804 -30.244 1.00 43.19 134 ILE A C 1
ATOM 1039 O O . ILE A 1 134 ? 63.740 0.592 -30.466 1.00 43.19 134 ILE A O 1
ATOM 1043 N N . TYR A 1 135 ? 65.559 1.898 -30.677 1.00 47.34 135 TYR A N 1
ATOM 1044 C CA . TYR A 1 135 ? 65.152 2.557 -31.909 1.00 47.34 135 TYR A CA 1
ATOM 1045 C C . TYR A 1 135 ? 65.297 1.534 -33.043 1.00 47.34 135 TYR A C 1
ATOM 1047 O O . TYR A 1 135 ? 66.274 1.522 -33.792 1.00 47.34 135 TYR A O 1
ATOM 1055 N N . GLN A 1 136 ? 64.312 0.646 -33.183 1.00 49.16 136 GLN A N 1
ATOM 1056 C CA . GLN A 1 136 ? 64.051 -0.035 -34.441 1.00 49.16 136 GLN A CA 1
ATOM 1057 C C . GLN A 1 136 ? 63.527 1.032 -35.395 1.00 49.16 136 GLN A C 1
ATOM 1059 O O . GLN A 1 136 ? 62.330 1.237 -35.568 1.00 49.16 136 GLN A O 1
ATOM 1064 N N . MET A 1 137 ? 64.475 1.755 -35.983 1.00 53.41 137 MET A N 1
ATOM 1065 C CA . MET A 1 137 ? 64.257 2.535 -37.185 1.00 53.41 137 MET A CA 1
ATOM 1066 C C . MET A 1 137 ? 63.720 1.583 -38.258 1.00 53.41 137 MET A C 1
ATOM 1068 O O . MET A 1 137 ? 64.418 0.624 -38.610 1.00 53.41 137 MET A O 1
ATOM 1072 N N . PRO A 1 138 ? 62.509 1.810 -38.801 1.00 51.19 138 PRO A N 1
ATOM 1073 C CA . PRO A 1 138 ? 62.038 1.046 -39.938 1.00 51.19 138 PRO A CA 1
ATOM 1074 C C . PRO A 1 138 ? 62.962 1.338 -41.117 1.00 51.19 138 PRO A C 1
ATOM 1076 O O . PRO A 1 138 ? 63.053 2.457 -41.628 1.00 51.19 138 PRO A O 1
ATOM 1079 N N . LYS A 1 139 ? 63.692 0.302 -41.511 1.00 50.22 139 LYS A N 1
ATOM 1080 C CA . LYS A 1 139 ? 64.567 0.280 -42.673 1.00 50.22 139 LYS A CA 1
ATOM 1081 C C . LYS A 1 139 ? 63.719 0.548 -43.920 1.00 50.22 139 LYS A C 1
ATOM 1083 O O . LYS A 1 139 ? 62.864 -0.255 -44.267 1.00 50.22 139 LYS A O 1
ATOM 1088 N N . GLY A 1 140 ? 63.986 1.676 -44.576 1.00 54.84 140 GLY A N 1
ATOM 1089 C CA . GLY A 1 140 ? 63.710 1.913 -45.993 1.00 54.84 140 GLY A CA 1
ATOM 1090 C C . GLY A 1 140 ? 62.263 1.731 -46.452 1.00 54.84 140 GLY A C 1
ATOM 1091 O O . GLY A 1 140 ? 61.949 0.756 -47.124 1.00 54.84 140 GLY A O 1
ATOM 1092 N N . MET A 1 141 ? 61.415 2.735 -46.225 1.00 44.09 141 MET A N 1
ATOM 1093 C CA . MET A 1 141 ? 60.239 2.950 -47.069 1.00 44.09 141 MET A CA 1
ATOM 1094 C C . MET A 1 141 ? 60.329 4.319 -47.729 1.00 44.09 141 MET A C 1
ATOM 1096 O O . MET A 1 141 ? 6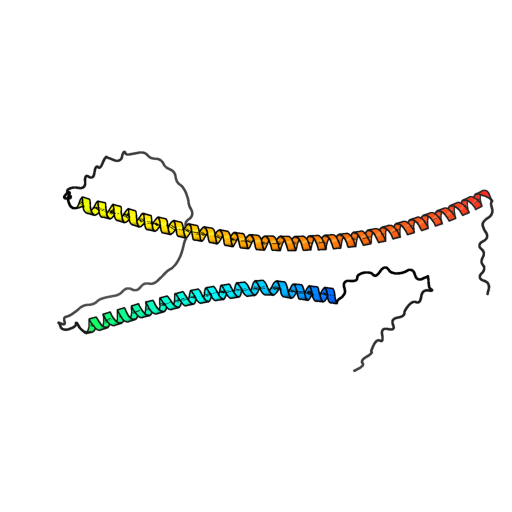0.519 5.340 -47.069 1.00 44.09 141 MET A O 1
ATOM 1100 N N . SER A 1 142 ? 60.213 4.307 -49.056 1.00 55.53 142 SER A N 1
ATOM 1101 C CA . SER A 1 142 ? 60.119 5.493 -49.902 1.00 55.53 142 SER A CA 1
ATOM 1102 C C . SER A 1 142 ? 59.162 6.534 -49.285 1.00 55.53 142 SER A C 1
ATOM 1104 O O . SER A 1 142 ? 58.030 6.174 -48.945 1.00 55.53 142 SER A O 1
ATOM 1106 N N . PRO A 1 143 ? 59.543 7.827 -49.184 1.00 55.06 143 PRO A N 1
ATOM 1107 C CA . PRO A 1 143 ? 58.725 8.871 -48.546 1.00 55.06 143 PRO A CA 1
ATOM 1108 C C . PRO A 1 143 ? 57.329 9.047 -49.163 1.00 55.06 143 PRO A C 1
ATOM 1110 O O . PRO A 1 143 ? 56.452 9.672 -48.570 1.00 55.06 143 PRO A O 1
ATOM 1113 N N . ARG A 1 144 ? 57.117 8.502 -50.366 1.00 55.53 144 ARG A N 1
ATOM 1114 C CA . ARG A 1 144 ? 55.911 8.684 -51.171 1.00 55.53 144 ARG A CA 1
ATOM 1115 C C . ARG A 1 144 ? 54.746 7.763 -50.765 1.00 55.53 144 ARG A C 1
ATOM 1117 O O . ARG A 1 144 ? 53.605 8.157 -50.980 1.00 55.53 144 ARG A O 1
ATOM 1124 N N . ASN A 1 145 ? 55.008 6.604 -50.143 1.00 58.34 145 ASN A N 1
ATOM 1125 C CA . ASN A 1 145 ? 53.960 5.666 -49.683 1.00 58.34 145 ASN A CA 1
ATOM 1126 C C . ASN A 1 145 ? 53.479 5.947 -48.246 1.00 58.34 145 ASN A C 1
ATOM 1128 O O . ASN A 1 145 ? 52.284 5.866 -47.970 1.00 58.34 145 ASN A O 1
ATOM 1132 N N . ASN A 1 146 ? 54.371 6.402 -47.361 1.00 62.50 146 ASN A N 1
ATOM 1133 C CA . ASN A 1 146 ? 54.062 6.659 -45.945 1.00 62.50 146 ASN A CA 1
ATOM 1134 C C . ASN A 1 146 ? 53.014 7.770 -45.737 1.00 62.50 146 ASN A C 1
ATOM 1136 O O . ASN A 1 146 ? 52.342 7.818 -44.711 1.00 62.50 146 ASN A O 1
ATOM 1140 N N . GLY A 1 147 ? 52.883 8.699 -46.688 1.00 67.56 147 GLY A N 1
ATOM 1141 C CA . GLY A 1 147 ? 51.901 9.783 -46.617 1.00 67.56 147 GLY A CA 1
ATOM 1142 C C . GLY A 1 147 ? 50.470 9.354 -46.956 1.00 67.56 147 GLY A C 1
ATOM 1143 O O . GLY A 1 147 ? 49.531 10.005 -46.505 1.00 67.56 147 GLY A O 1
ATOM 1144 N N . VAL A 1 148 ? 50.291 8.288 -47.745 1.00 73.12 148 VAL A N 1
ATOM 1145 C CA . VAL A 1 148 ? 48.963 7.755 -48.102 1.00 73.12 148 VAL A CA 1
ATOM 1146 C C . VAL A 1 148 ? 48.431 6.877 -46.972 1.00 73.12 148 VAL A C 1
ATOM 1148 O O . VAL A 1 148 ? 47.283 7.040 -46.573 1.00 73.12 148 VAL A O 1
ATOM 1151 N N . GLU A 1 149 ? 49.288 6.034 -46.400 1.00 73.88 149 GLU A N 1
ATOM 1152 C CA . GLU A 1 149 ? 48.952 5.154 -45.274 1.00 73.88 149 GLU A CA 1
ATOM 1153 C C . GLU A 1 149 ? 48.570 5.958 -44.022 1.00 73.88 149 GLU A C 1
ATOM 1155 O O . GLU A 1 149 ? 47.470 5.802 -43.508 1.00 73.88 149 GLU A O 1
ATOM 1160 N N . ARG A 1 150 ? 49.353 6.985 -43.652 1.00 86.06 150 ARG A N 1
ATOM 1161 C CA . ARG A 1 150 ? 48.992 7.897 -42.544 1.00 86.06 150 ARG A CA 1
ATOM 1162 C C . ARG A 1 150 ? 47.650 8.606 -42.754 1.00 86.06 150 ARG A C 1
ATOM 1164 O O . ARG A 1 150 ? 46.930 8.862 -41.793 1.00 86.06 150 ARG A O 1
ATOM 1171 N N . LYS A 1 151 ? 47.304 8.955 -44.000 1.00 88.94 151 LYS A N 1
ATOM 1172 C CA . LYS A 1 151 ? 46.001 9.564 -44.319 1.00 88.94 151 LYS A CA 1
ATOM 1173 C C . LYS A 1 151 ? 44.867 8.548 -44.175 1.00 88.94 151 LYS A C 1
ATOM 1175 O O . LYS A 1 151 ? 43.821 8.909 -43.639 1.00 88.94 151 LYS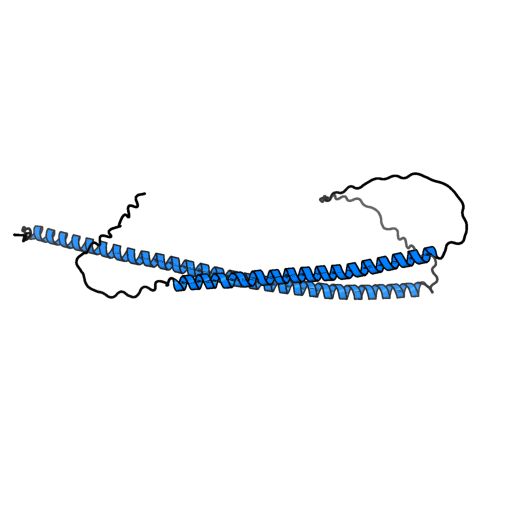 A O 1
ATOM 1180 N N . ALA A 1 152 ? 45.079 7.302 -44.596 1.00 91.50 152 ALA A N 1
ATOM 1181 C CA . ALA A 1 152 ? 44.129 6.213 -44.390 1.00 91.50 152 ALA A CA 1
ATOM 1182 C C . ALA A 1 152 ? 43.908 5.939 -42.893 1.00 91.50 152 ALA A C 1
ATOM 1184 O O . ALA A 1 152 ? 42.759 5.941 -42.462 1.00 91.50 152 ALA A O 1
ATOM 1185 N N . ASP A 1 153 ? 44.975 5.865 -42.094 1.00 94.06 153 ASP A N 1
ATOM 1186 C CA . ASP A 1 153 ? 44.892 5.659 -40.641 1.00 94.06 153 ASP A CA 1
ATOM 1187 C C . ASP A 1 153 ? 44.122 6.791 -39.950 1.00 94.06 153 ASP A C 1
ATOM 1189 O O . ASP A 1 153 ? 43.226 6.555 -39.139 1.00 94.06 153 ASP A O 1
ATOM 1193 N N . THR A 1 154 ? 44.415 8.052 -40.299 1.00 94.44 154 THR A N 1
ATOM 1194 C CA . THR A 1 154 ? 43.675 9.194 -39.731 1.00 94.44 154 THR A CA 1
ATOM 1195 C C . THR A 1 154 ? 42.193 9.164 -40.101 1.00 94.44 154 THR A C 1
ATOM 1197 O O . THR A 1 154 ? 41.346 9.519 -39.278 1.00 94.44 154 THR A O 1
ATOM 1200 N N . TRP A 1 155 ? 41.860 8.718 -41.315 1.00 95.69 155 TRP A N 1
ATOM 1201 C CA . TRP A 1 155 ? 40.475 8.562 -41.743 1.00 95.69 155 TRP A CA 1
ATOM 1202 C C . TRP A 1 155 ? 39.792 7.398 -41.022 1.00 95.69 155 TRP A C 1
ATOM 1204 O O . TRP A 1 155 ? 38.665 7.566 -40.556 1.00 95.69 155 TRP A O 1
ATOM 1214 N N . GLU A 1 156 ? 40.468 6.261 -40.869 1.00 96.25 156 GLU A N 1
ATOM 1215 C CA . GLU A 1 156 ? 39.963 5.097 -40.140 1.00 96.25 156 GLU A CA 1
ATOM 1216 C C . GLU A 1 156 ? 39.660 5.459 -38.687 1.00 96.25 156 GLU A C 1
ATOM 1218 O O . GLU A 1 156 ? 38.534 5.268 -38.229 1.00 96.25 156 GLU A O 1
ATOM 1223 N N . VAL A 1 157 ? 40.606 6.092 -37.987 1.00 97.00 157 VAL A N 1
ATOM 1224 C CA . VAL A 1 157 ? 40.408 6.561 -36.608 1.00 97.00 157 VAL A CA 1
ATOM 1225 C C . VAL A 1 157 ? 39.234 7.540 -36.523 1.00 97.00 157 VAL A C 1
ATOM 1227 O O . VAL A 1 157 ? 38.403 7.436 -35.615 1.00 97.00 157 VAL A O 1
ATOM 1230 N N . ALA A 1 158 ? 39.104 8.461 -37.484 1.00 96.94 158 ALA A N 1
ATOM 1231 C CA . ALA A 1 158 ? 37.971 9.381 -37.531 1.00 96.94 158 ALA A CA 1
ATOM 1232 C C . ALA A 1 158 ? 36.632 8.650 -37.744 1.00 96.94 158 ALA A C 1
ATOM 1234 O O . ALA A 1 158 ? 35.646 8.984 -37.082 1.00 96.94 158 ALA A O 1
ATOM 1235 N N . GLN A 1 159 ? 36.567 7.637 -38.616 1.00 97.62 159 GLN A N 1
ATOM 1236 C CA . GLN A 1 159 ? 35.351 6.837 -38.807 1.00 97.62 159 GLN A CA 1
ATOM 1237 C C . GLN A 1 159 ? 35.021 5.994 -37.577 1.00 97.62 159 GLN A C 1
ATOM 1239 O O . GLN A 1 159 ? 33.864 5.975 -37.152 1.00 97.62 159 GLN A O 1
ATOM 1244 N N . MET A 1 160 ? 36.020 5.356 -36.967 1.00 97.56 160 MET A N 1
ATOM 1245 C CA . MET A 1 160 ? 35.853 4.577 -35.740 1.00 97.56 160 MET A CA 1
ATOM 1246 C C . MET A 1 160 ? 35.310 5.447 -34.609 1.00 97.56 160 MET A C 1
ATOM 1248 O O . MET A 1 160 ? 34.352 5.056 -33.944 1.00 97.56 160 MET A O 1
ATOM 1252 N N . LYS A 1 161 ? 35.813 6.680 -34.465 1.00 98.31 161 LYS A N 1
ATOM 1253 C CA . LYS A 1 161 ? 35.260 7.653 -33.516 1.00 98.31 161 LYS A CA 1
ATOM 1254 C C . LYS A 1 161 ? 33.788 7.965 -33.804 1.00 98.31 161 LYS A C 1
ATOM 1256 O O . LYS A 1 161 ? 32.964 7.902 -32.900 1.00 98.31 161 LYS A O 1
ATOM 1261 N N . ARG A 1 162 ? 33.415 8.197 -35.069 1.00 98.12 162 ARG A N 1
ATOM 1262 C CA . ARG A 1 162 ? 32.005 8.429 -35.455 1.00 98.12 162 ARG A CA 1
ATOM 1263 C C . ARG A 1 162 ? 31.105 7.219 -35.198 1.00 98.12 162 ARG A C 1
ATOM 1265 O O . ARG A 1 162 ? 29.907 7.383 -34.959 1.00 98.12 162 ARG A O 1
ATOM 1272 N N . VAL A 1 163 ? 31.627 6.000 -35.313 1.00 98.38 163 VAL A N 1
ATOM 1273 C CA . VAL A 1 163 ? 30.897 4.779 -34.942 1.00 98.38 163 VAL A CA 1
ATOM 1274 C C . VAL A 1 163 ? 30.708 4.726 -33.427 1.00 98.38 163 VAL A C 1
ATOM 1276 O O . VAL A 1 163 ? 29.573 4.552 -32.982 1.00 98.38 163 VAL A O 1
ATOM 1279 N N . GLN A 1 164 ? 31.768 4.965 -32.653 1.00 98.06 164 GLN A N 1
ATOM 1280 C CA . GLN A 1 164 ? 31.714 4.957 -31.192 1.00 98.06 164 GLN A CA 1
ATOM 1281 C C . GLN A 1 164 ? 30.746 6.010 -30.646 1.00 98.06 164 GLN A C 1
ATOM 1283 O O . GLN A 1 164 ? 29.893 5.687 -29.823 1.00 98.06 164 GLN A O 1
ATOM 1288 N N . ASP A 1 165 ? 30.802 7.241 -31.155 1.00 98.50 165 ASP A N 1
ATOM 1289 C CA . ASP A 1 165 ? 29.925 8.332 -30.716 1.00 98.50 165 ASP A CA 1
ATOM 1290 C C . ASP A 1 165 ? 28.443 7.993 -30.954 1.00 98.50 165 ASP A C 1
ATOM 1292 O O . ASP A 1 165 ? 27.586 8.241 -30.102 1.00 98.50 165 ASP A O 1
ATOM 1296 N N . ARG A 1 166 ? 28.122 7.375 -32.102 1.00 98.38 166 ARG A N 1
ATOM 1297 C CA . ARG A 1 166 ? 26.758 6.908 -32.402 1.00 98.38 166 ARG A CA 1
ATOM 1298 C C . ARG A 1 166 ? 26.329 5.785 -31.467 1.00 98.38 166 ARG A C 1
ATOM 1300 O O . ARG A 1 166 ? 25.202 5.811 -30.977 1.00 98.38 166 ARG A O 1
ATOM 1307 N N . TYR A 1 167 ? 27.215 4.826 -31.213 1.00 98.31 167 TYR A N 1
ATOM 1308 C CA . TYR A 1 167 ? 26.952 3.726 -30.294 1.00 98.31 167 TYR A CA 1
ATOM 1309 C C . TYR A 1 167 ? 26.663 4.233 -28.878 1.00 98.31 167 TYR A C 1
ATOM 1311 O O . TYR A 1 167 ? 25.617 3.899 -28.322 1.00 98.31 167 TYR A O 1
ATOM 1319 N N . GLU A 1 168 ? 27.521 5.088 -28.319 1.00 98.69 168 GLU A N 1
ATOM 1320 C CA . GLU A 1 168 ? 27.338 5.620 -26.963 1.00 98.69 168 GLU A CA 1
ATOM 1321 C C . GLU A 1 168 ? 26.076 6.488 -26.857 1.00 98.69 168 GLU A C 1
ATOM 1323 O O . GLU A 1 168 ? 25.330 6.404 -25.875 1.00 98.69 168 GLU A O 1
ATOM 1328 N N . LYS A 1 169 ? 25.758 7.267 -27.899 1.00 98.62 169 LYS A N 1
ATOM 1329 C CA . LYS A 1 169 ? 24.506 8.033 -27.963 1.00 98.62 169 LYS A CA 1
ATOM 1330 C C . LYS A 1 169 ? 23.275 7.124 -27.937 1.00 98.62 169 LYS A C 1
ATOM 1332 O O . LYS A 1 169 ? 22.344 7.373 -27.175 1.00 98.62 169 LYS A O 1
ATOM 1337 N N . THR A 1 170 ? 23.256 6.059 -28.734 1.00 98.44 170 THR A N 1
ATOM 1338 C CA . THR A 1 170 ? 22.126 5.120 -28.739 1.00 98.44 170 THR A CA 1
ATOM 1339 C C . THR A 1 170 ? 22.053 4.330 -27.433 1.00 98.44 170 THR A C 1
ATOM 1341 O O . THR A 1 170 ? 20.974 4.175 -26.867 1.00 98.44 170 THR A O 1
ATOM 1344 N N . LYS A 1 171 ? 23.192 3.885 -26.897 1.00 98.50 171 LYS A N 1
ATOM 1345 C CA . LYS A 1 171 ? 23.276 3.153 -25.626 1.00 98.50 171 LYS A CA 1
ATOM 1346 C C . LYS A 1 171 ? 22.766 3.981 -24.447 1.00 98.50 171 LYS A C 1
ATOM 1348 O O . LYS A 1 171 ? 22.002 3.472 -23.623 1.00 98.50 171 LYS A O 1
ATOM 1353 N N . SER A 1 172 ? 23.153 5.253 -24.369 1.00 98.56 172 SER A N 1
ATOM 1354 C CA . SER A 1 172 ? 22.657 6.167 -23.334 1.00 98.56 172 SER A CA 1
ATOM 1355 C C . SER A 1 172 ? 21.151 6.411 -23.462 1.00 98.56 172 SER A C 1
ATOM 1357 O O . SER A 1 172 ? 20.457 6.367 -22.448 1.00 98.56 172 SER A O 1
ATOM 1359 N N . ALA A 1 173 ? 20.623 6.560 -24.683 1.00 98.50 173 ALA A N 1
ATOM 1360 C CA . ALA A 1 173 ? 19.184 6.688 -24.927 1.00 98.50 173 ALA A CA 1
ATOM 1361 C C . ALA A 1 173 ? 18.385 5.428 -24.535 1.00 98.50 173 ALA A C 1
ATOM 1363 O O . ALA A 1 173 ? 17.310 5.535 -23.947 1.00 98.50 173 ALA A O 1
ATOM 1364 N N . ILE A 1 174 ? 18.915 4.232 -24.812 1.00 98.56 174 ILE A N 1
ATOM 1365 C CA . ILE A 1 174 ? 18.301 2.964 -24.383 1.00 98.56 174 ILE A CA 1
ATOM 1366 C C . ILE A 1 174 ? 18.266 2.891 -22.854 1.00 98.56 174 ILE A C 1
ATOM 1368 O O . ILE A 1 174 ? 17.221 2.619 -22.267 1.00 98.56 174 ILE A O 1
ATOM 1372 N N . THR A 1 175 ? 19.396 3.185 -22.210 1.00 98.56 175 THR A N 1
ATOM 1373 C CA . THR A 1 175 ? 19.529 3.093 -20.750 1.00 98.56 175 THR A CA 1
ATOM 1374 C C . THR A 1 175 ? 18.625 4.103 -20.039 1.00 98.56 175 THR A C 1
ATOM 1376 O O . THR A 1 175 ? 17.994 3.774 -19.035 1.00 98.56 175 THR A O 1
ATOM 1379 N N . SER A 1 176 ? 18.524 5.336 -20.549 1.00 98.50 176 SER A N 1
ATOM 1380 C CA . SER A 1 176 ? 17.652 6.358 -19.961 1.00 98.50 176 SER A CA 1
ATOM 1381 C C . SER A 1 176 ? 16.176 5.977 -20.079 1.00 98.50 176 SER A C 1
ATOM 1383 O O . SER A 1 176 ? 15.446 6.066 -19.091 1.00 98.50 176 SER A O 1
ATOM 1385 N N . TRP A 1 177 ? 15.749 5.472 -21.238 1.00 98.69 177 TRP A N 1
ATOM 1386 C CA . TRP A 1 177 ? 14.384 4.993 -21.441 1.00 98.69 177 TRP A CA 1
ATOM 1387 C C . TRP A 1 177 ? 14.054 3.787 -20.552 1.00 98.69 177 TRP A C 1
ATOM 1389 O O . TRP A 1 177 ? 12.992 3.752 -19.929 1.00 98.69 177 TRP A O 1
ATOM 1399 N N . GLU A 1 178 ? 14.971 2.825 -20.429 1.00 98.62 178 GLU A N 1
ATOM 1400 C CA . GLU A 1 178 ? 14.807 1.669 -19.544 1.00 98.62 178 GLU A CA 1
ATOM 1401 C C . GLU A 1 178 ? 14.627 2.106 -18.083 1.00 98.62 178 GLU A C 1
ATOM 1403 O O . GLU A 1 178 ? 13.712 1.643 -17.394 1.00 98.62 178 GLU A O 1
ATOM 1408 N N . ASN A 1 179 ? 15.467 3.034 -17.617 1.00 98.69 179 ASN A N 1
ATOM 1409 C CA . ASN A 1 179 ? 15.396 3.570 -16.261 1.00 98.69 179 ASN A CA 1
ATOM 1410 C C . ASN A 1 179 ? 14.085 4.319 -16.009 1.00 98.69 179 ASN A C 1
ATOM 1412 O O . ASN A 1 179 ? 13.462 4.111 -14.965 1.00 98.69 179 ASN A O 1
ATOM 1416 N N . GLU A 1 180 ? 13.630 5.121 -16.971 1.00 98.56 180 GLU A N 1
ATOM 1417 C CA . GLU A 1 180 ? 12.343 5.815 -16.903 1.00 98.56 180 GLU A CA 1
ATOM 1418 C C . GLU A 1 180 ? 11.188 4.814 -16.771 1.00 98.56 180 GLU A C 1
ATOM 1420 O O . GLU A 1 180 ? 10.366 4.916 -15.860 1.00 98.56 180 GLU A O 1
ATOM 1425 N N . LYS A 1 181 ? 11.149 3.771 -17.609 1.00 98.44 181 LYS A N 1
ATOM 1426 C CA . LYS A 1 181 ? 10.097 2.744 -17.533 1.00 98.44 181 LYS A CA 1
ATOM 1427 C C . LYS A 1 181 ? 10.144 1.950 -16.230 1.00 98.44 181 LYS A C 1
ATOM 1429 O O . LYS A 1 181 ? 9.091 1.703 -15.635 1.00 98.44 181 LYS A O 1
ATOM 1434 N N . LYS A 1 182 ? 11.337 1.610 -15.737 1.00 98.56 182 LYS A N 1
ATOM 1435 C CA . LYS A 1 182 ? 11.518 0.979 -14.418 1.00 98.56 182 LYS A CA 1
ATOM 1436 C C . LYS A 1 182 ? 11.005 1.876 -13.293 1.00 98.56 182 LYS A C 1
ATOM 1438 O O . LYS A 1 182 ? 10.322 1.389 -12.393 1.00 98.56 182 LYS A O 1
ATOM 1443 N N . MET A 1 183 ? 11.304 3.171 -13.338 1.00 98.38 183 MET A N 1
ATOM 1444 C CA . MET A 1 183 ? 10.845 4.144 -12.347 1.00 98.38 183 MET A CA 1
ATOM 1445 C C . MET A 1 183 ? 9.319 4.300 -12.385 1.00 98.38 183 MET A C 1
ATOM 1447 O O . MET A 1 183 ? 8.673 4.172 -11.344 1.00 98.38 183 MET A O 1
ATOM 1451 N N . GLN A 1 184 ? 8.718 4.421 -13.571 1.00 98.19 184 GLN A N 1
ATOM 1452 C CA . GLN A 1 184 ? 7.260 4.456 -13.732 1.00 98.19 184 GLN A CA 1
ATOM 1453 C C . GLN A 1 184 ? 6.578 3.198 -13.175 1.00 98.19 184 GLN A C 1
ATOM 1455 O O . GLN A 1 184 ? 5.549 3.296 -12.500 1.00 98.19 184 GLN A O 1
ATOM 1460 N N . ALA A 1 185 ? 7.143 2.013 -13.422 1.00 98.12 185 ALA A N 1
ATOM 1461 C CA . ALA A 1 185 ? 6.627 0.764 -12.866 1.00 98.12 185 ALA A CA 1
ATOM 1462 C C . ALA A 1 185 ? 6.709 0.744 -11.328 1.00 98.12 185 ALA A C 1
ATOM 1464 O O . ALA A 1 185 ? 5.719 0.413 -10.668 1.00 98.12 185 ALA A O 1
ATOM 1465 N N . LYS A 1 186 ? 7.844 1.167 -10.752 1.00 97.94 186 LYS A N 1
ATOM 1466 C CA . LYS A 1 186 ? 8.025 1.288 -9.295 1.00 97.94 186 LYS A CA 1
ATOM 1467 C C . LYS A 1 186 ? 7.016 2.251 -8.671 1.00 97.94 186 LYS A C 1
ATOM 1469 O O . LYS A 1 186 ? 6.371 1.890 -7.693 1.00 97.94 186 LYS A O 1
ATOM 1474 N N . LEU A 1 187 ? 6.810 3.430 -9.260 1.00 98.50 187 LEU A N 1
ATOM 1475 C CA . LEU A 1 187 ? 5.837 4.409 -8.761 1.00 98.50 187 LEU A CA 1
ATOM 1476 C C . LEU A 1 187 ? 4.408 3.855 -8.746 1.00 98.50 187 LEU A C 1
ATOM 1478 O O . LEU A 1 187 ? 3.681 4.038 -7.768 1.00 98.50 187 LEU A O 1
ATOM 1482 N N . LYS A 1 188 ? 3.998 3.148 -9.807 1.00 97.62 188 LYS A N 1
ATOM 1483 C CA . LYS A 1 188 ? 2.677 2.499 -9.859 1.00 97.62 188 LYS A CA 1
ATOM 1484 C C . LYS A 1 188 ? 2.523 1.451 -8.755 1.00 97.62 188 LYS A C 1
ATOM 1486 O O . LYS A 1 188 ? 1.481 1.414 -8.097 1.00 97.62 188 LYS A O 1
ATOM 1491 N N . MET A 1 189 ? 3.557 0.639 -8.533 1.00 97.75 189 MET A N 1
ATOM 1492 C CA . MET A 1 189 ? 3.573 -0.362 -7.465 1.00 97.75 189 MET A CA 1
ATOM 1493 C C . MET A 1 189 ? 3.480 0.275 -6.074 1.00 97.75 189 MET A C 1
ATOM 1495 O O . MET A 1 189 ? 2.621 -0.120 -5.288 1.00 97.75 189 MET A O 1
ATOM 1499 N N . GLU A 1 190 ? 4.282 1.301 -5.787 1.00 98.19 190 GLU A N 1
ATOM 1500 C CA . GLU A 1 190 ? 4.258 1.998 -4.494 1.00 98.19 190 GLU A CA 1
ATOM 1501 C C . GLU A 1 190 ? 2.918 2.704 -4.239 1.00 98.19 190 GLU A C 1
ATOM 1503 O O . GLU A 1 190 ? 2.367 2.618 -3.141 1.00 98.19 190 GLU A O 1
ATOM 1508 N N . LYS A 1 191 ? 2.309 3.312 -5.268 1.00 98.25 191 LYS A N 1
ATOM 1509 C CA . LYS A 1 191 ? 0.960 3.891 -5.154 1.00 98.25 191 LYS A CA 1
ATOM 1510 C C . LYS A 1 191 ? -0.071 2.833 -4.749 1.00 98.25 191 LYS A C 1
ATOM 1512 O O . LYS A 1 191 ? -0.888 3.080 -3.862 1.00 98.25 191 LYS A O 1
ATOM 1517 N N . ARG A 1 192 ? -0.027 1.646 -5.365 1.00 97.62 192 ARG A N 1
ATOM 1518 C CA . ARG A 1 192 ? -0.926 0.529 -5.026 1.00 97.62 192 ARG A CA 1
ATOM 1519 C C . ARG A 1 192 ? -0.661 0.003 -3.612 1.00 97.62 192 ARG A C 1
ATOM 1521 O O . ARG A 1 192 ? -1.614 -0.223 -2.870 1.00 97.62 192 ARG A O 1
ATOM 1528 N N . LYS A 1 193 ? 0.607 -0.130 -3.216 1.00 97.44 193 LYS A N 1
ATOM 1529 C CA . LYS A 1 193 ? 1.012 -0.538 -1.863 1.00 97.44 193 LYS A CA 1
ATOM 1530 C C . LYS A 1 193 ? 0.477 0.422 -0.796 1.00 97.44 193 LYS A C 1
ATOM 1532 O O . LYS A 1 193 ? -0.164 -0.037 0.146 1.00 97.44 193 LYS A O 1
ATOM 1537 N N . LYS A 1 194 ? 0.629 1.736 -0.996 1.00 98.12 194 LYS A N 1
ATOM 1538 C CA . LYS A 1 194 ? 0.104 2.774 -0.091 1.00 98.12 194 LYS A CA 1
ATOM 1539 C C . LYS A 1 194 ? -1.416 2.691 0.076 1.00 98.12 194 LYS A C 1
ATOM 1541 O O . LYS A 1 194 ? -1.917 2.794 1.190 1.00 98.12 194 LYS A O 1
ATOM 1546 N N . LEU A 1 195 ? -2.159 2.467 -1.012 1.00 97.25 195 LEU A N 1
ATOM 1547 C CA . LEU A 1 195 ? -3.618 2.301 -0.947 1.00 97.25 195 LEU A CA 1
ATOM 1548 C C . LEU A 1 195 ? -4.025 1.063 -0.137 1.00 97.25 195 LEU A C 1
ATOM 1550 O O . LEU A 1 195 ? -4.981 1.115 0.635 1.00 97.25 195 LEU A O 1
ATOM 1554 N N . LEU A 1 196 ? -3.312 -0.053 -0.302 1.00 97.31 196 LEU A N 1
ATOM 1555 C CA . LEU A 1 196 ? -3.571 -1.267 0.473 1.00 97.31 196 LEU A CA 1
ATOM 1556 C C . LEU A 1 196 ? -3.257 -1.068 1.957 1.00 97.31 196 LEU A C 1
ATOM 1558 O O . LEU A 1 196 ? -4.029 -1.507 2.806 1.00 97.31 196 LEU A O 1
ATOM 1562 N N . GLU A 1 197 ? -2.161 -0.388 2.274 1.00 98.12 197 GLU A N 1
ATOM 1563 C CA . GLU A 1 197 ? -1.793 -0.053 3.649 1.00 98.12 197 GLU A CA 1
ATOM 1564 C C . GLU A 1 197 ? -2.823 0.873 4.305 1.00 98.12 197 GLU A C 1
ATOM 1566 O O . GLU A 1 197 ? -3.271 0.596 5.416 1.00 98.12 197 GLU A O 1
ATOM 1571 N N . GLN A 1 198 ? -3.305 1.890 3.585 1.00 97.94 198 GLN A N 1
ATOM 1572 C CA . GLN A 1 198 ? -4.381 2.762 4.057 1.00 97.94 198 GLN A CA 1
ATOM 1573 C C . GLN A 1 198 ? -5.666 1.975 4.357 1.00 97.94 198 GLN A C 1
ATOM 1575 O O . GLN A 1 198 ? -6.279 2.171 5.407 1.00 97.94 198 GLN A O 1
ATOM 1580 N N . LYS A 1 199 ? -6.062 1.049 3.472 1.00 97.44 199 LYS A N 1
ATOM 1581 C CA . LYS A 1 199 ? -7.232 0.181 3.694 1.00 97.44 199 LYS A CA 1
ATOM 1582 C C . LYS A 1 199 ? -7.053 -0.727 4.911 1.00 97.44 199 LYS A C 1
ATOM 1584 O O . LYS A 1 199 ? -7.987 -0.874 5.697 1.00 97.44 199 LYS A O 1
ATOM 1589 N N . ARG A 1 200 ? -5.861 -1.308 5.090 1.00 98.06 200 ARG A N 1
ATOM 1590 C CA . ARG A 1 200 ? -5.522 -2.109 6.279 1.00 98.06 200 ARG A CA 1
ATOM 1591 C C . ARG A 1 200 ? -5.611 -1.272 7.556 1.00 98.06 200 ARG A C 1
ATOM 1593 O O . ARG A 1 200 ? -6.227 -1.720 8.517 1.00 98.06 200 ARG A O 1
ATOM 1600 N N . GLY A 1 201 ? -5.066 -0.055 7.542 1.00 98.25 201 GLY A N 1
ATOM 1601 C CA . GLY A 1 201 ? -5.134 0.876 8.670 1.00 98.25 201 GLY A CA 1
ATOM 1602 C C . GLY A 1 201 ? -6.571 1.251 9.037 1.00 98.25 201 GLY A C 1
ATOM 1603 O O . GLY A 1 201 ? -6.950 1.161 10.200 1.00 98.25 201 GLY A O 1
ATOM 1604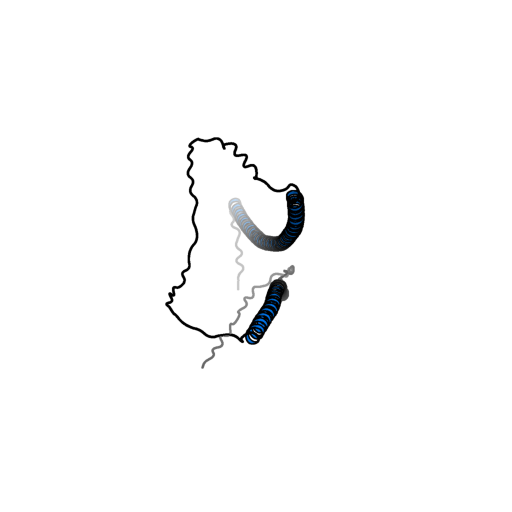 N N . HIS A 1 202 ? -7.402 1.577 8.044 1.00 97.75 202 HIS A N 1
ATOM 1605 C CA . HIS A 1 202 ? -8.809 1.909 8.275 1.00 97.75 202 HIS A CA 1
ATOM 1606 C C . HIS A 1 202 ? -9.605 0.726 8.845 1.00 97.75 202 HIS A C 1
ATOM 1608 O O . HIS A 1 202 ? -10.360 0.884 9.803 1.00 97.75 202 HIS A O 1
ATOM 1614 N N . ASN A 1 203 ? -9.402 -0.479 8.302 1.00 98.19 203 ASN A N 1
ATOM 1615 C CA . ASN A 1 203 ? -10.052 -1.684 8.813 1.00 98.19 203 ASN A CA 1
ATOM 1616 C C . ASN A 1 203 ? -9.634 -1.993 10.261 1.00 98.19 203 ASN A C 1
ATOM 1618 O O . ASN A 1 203 ? -10.490 -2.307 11.088 1.00 98.19 203 ASN A O 1
ATOM 1622 N N . MET A 1 204 ? -8.346 -1.833 10.579 1.00 98.25 204 MET A N 1
ATOM 1623 C CA . MET A 1 204 ? -7.828 -1.996 11.938 1.00 98.25 204 MET A CA 1
ATOM 1624 C C . MET A 1 204 ? -8.433 -0.972 12.904 1.00 98.25 204 MET A C 1
ATOM 1626 O O . MET A 1 204 ? -8.889 -1.345 13.981 1.00 98.25 204 MET A O 1
ATOM 1630 N N . GLN A 1 205 ? -8.505 0.301 12.509 1.00 98.38 205 GLN A N 1
ATOM 1631 C CA . GLN A 1 205 ? -9.123 1.348 13.323 1.00 98.38 205 GLN A CA 1
ATOM 1632 C C . GLN A 1 205 ? -10.607 1.056 13.576 1.00 98.38 205 GLN A C 1
ATOM 1634 O O . GLN A 1 205 ? -11.086 1.183 14.698 1.00 98.38 205 GLN A O 1
ATOM 1639 N N . HIS A 1 206 ? -11.338 0.607 12.557 1.00 98.44 206 HIS A N 1
ATOM 1640 C CA . HIS A 1 206 ? -12.733 0.207 12.711 1.00 98.44 206 HIS A CA 1
ATOM 1641 C C . HIS A 1 206 ? -12.899 -0.969 13.688 1.00 98.44 206 HIS A C 1
ATOM 1643 O O . HIS A 1 206 ? -13.803 -0.954 14.525 1.00 98.44 206 HIS A O 1
ATOM 1649 N N . TYR A 1 207 ? -12.011 -1.964 13.630 1.00 98.38 207 TYR A N 1
ATOM 1650 C CA . TYR A 1 207 ? -11.984 -3.063 14.597 1.00 98.38 207 TYR A CA 1
ATOM 1651 C C . TYR A 1 207 ? -11.709 -2.567 16.026 1.00 98.38 207 TYR A C 1
ATOM 1653 O O . TYR A 1 207 ? -12.454 -2.906 16.945 1.00 98.38 207 TYR A O 1
ATOM 1661 N N . GLN A 1 208 ? -10.708 -1.704 16.209 1.00 98.62 208 GLN A N 1
ATOM 1662 C CA . GLN A 1 208 ? -10.394 -1.096 17.505 1.00 98.62 208 GLN A CA 1
ATOM 1663 C C . GLN A 1 208 ? -11.567 -0.275 18.053 1.00 98.62 208 GLN A C 1
ATOM 1665 O O . GLN A 1 208 ? -11.922 -0.420 19.219 1.00 98.62 208 GLN A O 1
ATOM 1670 N N . ASN A 1 209 ? -12.233 0.514 17.207 1.00 98.69 209 ASN A N 1
ATOM 1671 C CA . ASN A 1 209 ? -13.417 1.283 17.591 1.00 98.69 209 ASN A CA 1
ATOM 1672 C C . ASN A 1 209 ? -14.563 0.370 18.052 1.00 98.69 209 ASN A C 1
ATOM 1674 O O . ASN A 1 209 ? -15.243 0.680 19.030 1.00 98.69 209 ASN A O 1
ATOM 1678 N N . LYS A 1 210 ? -14.772 -0.772 17.381 1.00 98.62 210 LYS A N 1
ATOM 1679 C CA . LYS A 1 210 ? -15.763 -1.772 17.809 1.00 98.62 210 LYS A CA 1
ATOM 1680 C C . LYS A 1 210 ? -15.426 -2.348 19.181 1.00 98.62 210 LYS A C 1
ATOM 1682 O O . LYS A 1 210 ? -16.319 -2.420 20.023 1.00 98.62 210 LYS A O 1
ATOM 1687 N N . LEU A 1 211 ? -14.165 -2.712 19.420 1.00 98.69 211 LEU A N 1
ATOM 1688 C CA . LEU A 1 211 ? -13.719 -3.198 20.729 1.00 98.69 211 LEU A CA 1
ATOM 1689 C C . LEU A 1 211 ? -13.917 -2.143 21.820 1.00 98.69 211 LEU A C 1
ATOM 1691 O O . LEU A 1 211 ? -14.547 -2.436 22.833 1.00 98.69 211 LEU A O 1
ATOM 1695 N N . ALA A 1 212 ? -13.476 -0.908 21.578 1.00 98.75 212 ALA A N 1
ATOM 1696 C CA . ALA A 1 212 ? -13.631 0.195 22.522 1.00 98.75 212 ALA A CA 1
ATOM 1697 C C . ALA A 1 212 ? -15.108 0.465 22.848 1.00 98.75 212 ALA A C 1
ATOM 1699 O O . ALA A 1 212 ? -15.462 0.681 24.003 1.00 98.75 212 ALA A O 1
ATOM 1700 N N . ARG A 1 213 ? -16.002 0.393 21.852 1.00 98.62 213 ARG A N 1
ATOM 1701 C CA . ARG A 1 213 ? -17.448 0.544 22.074 1.00 98.62 213 ARG A CA 1
ATOM 1702 C C . ARG A 1 213 ? -18.012 -0.570 22.954 1.00 98.62 213 ARG A C 1
ATOM 1704 O O . ARG A 1 213 ? -18.803 -0.284 23.850 1.00 98.62 213 ARG A O 1
ATOM 1711 N N . ILE A 1 214 ? -17.622 -1.822 22.708 1.00 98.62 214 ILE A N 1
ATOM 1712 C CA . ILE A 1 214 ? -18.039 -2.963 23.537 1.00 98.62 214 ILE A CA 1
ATOM 1713 C C . ILE A 1 214 ? -17.553 -2.768 24.975 1.00 98.62 214 ILE A C 1
ATOM 1715 O O . ILE A 1 214 ? -18.330 -2.931 25.914 1.00 98.62 214 ILE A O 1
ATOM 1719 N N . GLU A 1 215 ? -16.296 -2.369 25.147 1.00 98.69 215 GLU A N 1
ATOM 1720 C CA . GLU A 1 215 ? -15.702 -2.132 26.458 1.00 98.69 215 GLU A CA 1
ATOM 1721 C C . GLU A 1 215 ? -16.393 -0.990 27.214 1.00 98.69 215 GLU A C 1
ATOM 1723 O O . GLU A 1 215 ? -16.693 -1.146 28.396 1.00 98.69 215 GLU A O 1
ATOM 1728 N N . GLN A 1 216 ? -16.732 0.109 26.534 1.00 98.69 216 GLN A N 1
ATOM 1729 C CA . GLN A 1 216 ? -17.494 1.222 27.110 1.00 98.69 216 GLN A CA 1
ATOM 1730 C C . GLN A 1 216 ? -18.884 0.784 27.584 1.00 98.69 216 GLN A C 1
ATOM 1732 O O . GLN A 1 216 ? -19.263 1.065 28.720 1.00 98.69 216 GLN A O 1
ATOM 1737 N N . ILE A 1 217 ? -19.630 0.043 26.755 1.00 98.62 217 ILE A N 1
ATOM 1738 C CA . ILE A 1 217 ? -20.969 -0.454 27.114 1.00 98.62 217 ILE A CA 1
ATOM 1739 C C . ILE A 1 217 ? -20.883 -1.409 28.312 1.00 98.62 217 ILE A C 1
ATOM 1741 O O . ILE A 1 217 ? -21.620 -1.259 29.287 1.00 98.62 217 ILE A O 1
ATOM 1745 N N . ALA A 1 218 ? -19.958 -2.370 28.274 1.00 98.69 218 ALA A N 1
ATOM 1746 C CA . ALA A 1 218 ? -19.763 -3.323 29.363 1.00 98.69 218 ALA A CA 1
ATOM 1747 C C . ALA A 1 218 ? -19.249 -2.646 30.645 1.00 98.69 218 ALA A C 1
ATOM 1749 O O . ALA A 1 218 ? -19.613 -3.041 31.754 1.00 98.69 218 ALA A O 1
ATOM 1750 N N . GLY A 1 219 ? -18.396 -1.629 30.513 1.00 98.62 219 GLY A N 1
ATOM 1751 C CA . GLY A 1 219 ? -17.931 -0.788 31.614 1.00 98.62 219 GLY A CA 1
ATOM 1752 C C . GLY A 1 219 ? -19.083 -0.033 32.274 1.00 98.62 219 GLY A C 1
ATOM 1753 O O . GLY A 1 219 ? -19.250 -0.129 33.488 1.00 98.62 219 GLY A O 1
ATOM 1754 N N . GLY A 1 220 ? -19.931 0.624 31.478 1.00 98.50 220 GLY A N 1
ATOM 1755 C CA . GLY A 1 220 ? -21.123 1.324 31.961 1.00 98.50 220 GLY A CA 1
ATOM 1756 C C . GLY A 1 220 ? -22.119 0.395 32.660 1.00 98.50 220 GLY A C 1
ATOM 1757 O O . GLY A 1 220 ? -22.591 0.713 33.750 1.00 98.50 220 GLY A O 1
ATOM 1758 N N . ALA A 1 221 ? -22.384 -0.788 32.095 1.00 98.62 221 ALA A N 1
ATOM 1759 C CA . ALA A 1 221 ? -23.273 -1.777 32.707 1.00 98.62 221 ALA A CA 1
ATOM 1760 C C . ALA A 1 221 ? -22.753 -2.274 34.069 1.00 98.62 221 ALA A C 1
ATOM 1762 O O . ALA A 1 221 ? -23.520 -2.370 35.028 1.00 98.62 221 ALA A O 1
ATOM 1763 N N . ARG A 1 222 ? -21.444 -2.545 34.182 1.00 98.69 222 ARG A N 1
ATOM 1764 C CA . ARG A 1 222 ? -20.810 -2.929 35.456 1.00 98.69 222 ARG A CA 1
ATOM 1765 C C . ARG A 1 222 ? -20.872 -1.804 36.488 1.00 98.69 222 ARG A C 1
ATOM 1767 O O . ARG A 1 222 ? -21.193 -2.077 37.639 1.00 98.69 222 ARG A O 1
ATOM 1774 N N . ALA A 1 223 ? -20.618 -0.560 36.082 1.00 98.69 223 ALA A N 1
ATOM 1775 C CA . ALA A 1 223 ? -20.709 0.594 36.975 1.00 98.69 223 ALA A CA 1
ATOM 1776 C C . ALA A 1 223 ? -22.132 0.769 37.533 1.00 98.69 223 ALA A C 1
ATOM 1778 O O . ALA A 1 223 ? -22.307 0.854 38.745 1.00 98.69 223 ALA A O 1
ATOM 1779 N N . GLN A 1 224 ? -23.156 0.704 36.673 1.00 98.44 224 GLN A N 1
ATOM 1780 C CA . GLN A 1 224 ? -24.552 0.776 37.118 1.00 98.44 224 GLN A CA 1
ATOM 1781 C C . GLN A 1 224 ? -24.935 -0.361 38.072 1.00 98.44 224 GLN A C 1
ATOM 1783 O O . GLN A 1 224 ? -25.692 -0.143 39.019 1.00 98.44 224 GLN A O 1
ATOM 1788 N N . LEU A 1 225 ? -24.436 -1.577 37.833 1.00 98.50 225 LEU A N 1
ATOM 1789 C CA . LEU A 1 225 ? -24.674 -2.718 38.717 1.00 98.50 225 LEU A CA 1
ATOM 1790 C C . LEU A 1 225 ? -24.047 -2.499 40.103 1.00 98.50 225 LEU A C 1
ATOM 1792 O O . LEU A 1 225 ? -24.698 -2.740 41.119 1.00 98.50 225 LEU A O 1
ATOM 1796 N N . GLU A 1 226 ? -22.807 -2.015 40.145 1.00 98.44 226 GLU A N 1
ATOM 1797 C CA . GLU A 1 226 ? -22.102 -1.696 41.390 1.00 98.44 226 GLU A CA 1
ATOM 1798 C C . GLU A 1 226 ? -22.794 -0.573 42.172 1.00 98.44 226 GLU A C 1
ATOM 1800 O O . GLU A 1 226 ? -22.929 -0.670 43.392 1.00 98.44 226 GLU A O 1
ATOM 1805 N N . ASP A 1 227 ? -23.290 0.460 41.490 1.00 98.50 227 ASP A N 1
ATOM 1806 C CA . ASP A 1 227 ? -24.032 1.550 42.131 1.00 98.50 227 ASP A CA 1
ATOM 1807 C C . ASP A 1 227 ? -25.364 1.067 42.713 1.00 98.50 227 ASP A C 1
ATOM 1809 O O . ASP A 1 227 ? -25.706 1.416 43.845 1.00 98.50 227 ASP A O 1
ATOM 1813 N N . LYS A 1 228 ? -26.090 0.196 41.997 1.00 98.44 228 LYS A N 1
ATOM 1814 C CA . LYS A 1 228 ? -27.292 -0.461 42.537 1.00 98.44 228 LYS A CA 1
ATOM 1815 C C . LYS A 1 228 ? -26.966 -1.275 43.787 1.00 98.44 228 LYS A C 1
ATOM 1817 O O . LYS A 1 228 ? -27.633 -1.089 44.803 1.00 98.44 228 LYS A O 1
ATOM 1822 N N . ARG A 1 229 ? -25.904 -2.092 43.753 1.00 98.44 229 ARG A N 1
ATOM 1823 C CA . ARG A 1 229 ? -25.460 -2.866 44.923 1.00 98.44 229 ARG A CA 1
ATOM 1824 C C . ARG A 1 229 ? -25.153 -1.953 46.111 1.00 98.44 229 ARG A C 1
ATOM 1826 O O . ARG A 1 229 ? -25.654 -2.191 47.205 1.00 98.44 229 ARG A O 1
ATOM 1833 N N . LYS A 1 230 ? -24.381 -0.881 45.903 1.00 98.50 230 LYS A N 1
ATOM 1834 C CA . LYS A 1 230 ? -24.045 0.091 46.959 1.00 98.50 230 LYS A CA 1
ATOM 1835 C C . LYS A 1 230 ? -25.287 0.767 47.537 1.00 98.50 230 LYS A C 1
ATOM 1837 O O . LYS A 1 230 ? -25.376 0.906 48.753 1.00 98.50 230 LYS A O 1
ATOM 1842 N N . ASN A 1 231 ? -26.246 1.158 46.701 1.00 98.19 231 ASN A N 1
ATOM 1843 C CA . ASN A 1 231 ? -27.491 1.782 47.153 1.00 98.19 231 ASN A CA 1
ATOM 1844 C C . ASN A 1 231 ? -28.340 0.821 47.996 1.00 98.19 231 ASN A C 1
ATOM 1846 O O . ASN A 1 231 ? -28.851 1.208 49.047 1.00 98.19 231 ASN A O 1
ATOM 1850 N N . GLU A 1 232 ? -28.454 -0.440 47.578 1.00 98.00 232 GLU A N 1
ATOM 1851 C CA . GLU A 1 232 ? -29.140 -1.481 48.350 1.00 98.00 232 GLU A CA 1
ATOM 1852 C C . GLU A 1 232 ? -28.427 -1.756 49.683 1.00 98.00 232 GLU A C 1
ATOM 1854 O O . GLU A 1 232 ? -29.070 -1.788 50.735 1.00 98.00 232 GLU A O 1
ATOM 1859 N N . GLU A 1 233 ? -27.096 -1.878 49.671 1.00 98.25 233 GLU A N 1
ATOM 1860 C CA . GLU A 1 233 ? -26.286 -2.028 50.883 1.00 98.25 233 GLU A CA 1
ATOM 1861 C C . GLU A 1 233 ? -26.457 -0.840 51.844 1.00 98.25 233 GLU A C 1
ATOM 1863 O O . GLU A 1 233 ? -26.576 -1.042 53.056 1.00 98.25 233 GLU A O 1
ATOM 1868 N N . LEU A 1 234 ? -26.488 0.394 51.328 1.00 98.31 234 LEU A N 1
ATOM 1869 C CA . LEU A 1 234 ? -26.741 1.604 52.116 1.00 98.31 234 LEU A CA 1
ATOM 1870 C C . LEU A 1 234 ? -28.142 1.576 52.733 1.00 98.31 234 LEU A C 1
ATOM 1872 O O . LEU A 1 234 ? -28.271 1.750 53.944 1.00 98.31 234 LEU A O 1
ATOM 1876 N N . ALA A 1 235 ? -29.174 1.241 51.954 1.00 97.44 235 ALA A N 1
ATOM 1877 C CA . ALA A 1 235 ? -30.542 1.124 52.457 1.00 97.44 235 ALA A CA 1
ATOM 1878 C C . ALA A 1 235 ? -30.670 0.061 53.567 1.00 97.44 235 ALA A C 1
ATOM 1880 O O . ALA A 1 235 ? -31.408 0.248 54.540 1.00 97.44 235 ALA A O 1
ATOM 1881 N N . VAL A 1 236 ? -29.945 -1.057 53.457 1.00 97.31 236 VAL A N 1
ATOM 1882 C CA . VAL A 1 236 ? -29.872 -2.082 54.512 1.00 97.31 236 VAL A CA 1
ATOM 1883 C C . VAL A 1 236 ? -29.165 -1.540 55.757 1.00 97.31 236 VAL A C 1
ATOM 1885 O O . VAL A 1 236 ? -29.670 -1.719 56.871 1.00 97.31 236 VAL A O 1
ATOM 1888 N N . LYS A 1 237 ? -28.030 -0.849 55.594 1.00 97.19 237 LYS A N 1
ATOM 1889 C CA . LYS A 1 237 ? -27.280 -0.233 56.703 1.00 97.19 237 LYS A CA 1
ATOM 1890 C C . LYS A 1 237 ? -28.114 0.820 57.438 1.00 97.19 237 LYS A C 1
ATOM 1892 O O . LYS A 1 237 ? -28.120 0.815 58.672 1.00 97.19 237 LYS A O 1
ATOM 1897 N N . ASP A 1 238 ? -28.870 1.645 56.719 1.00 95.94 238 ASP A N 1
ATOM 1898 C CA . ASP A 1 238 ? -29.759 2.661 57.292 1.00 95.94 238 ASP A CA 1
ATOM 1899 C C . ASP A 1 238 ? -30.909 2.034 58.085 1.00 95.94 238 ASP A C 1
ATOM 1901 O O . ASP A 1 238 ? -31.165 2.428 59.227 1.00 95.94 238 ASP A O 1
ATOM 1905 N N . LYS A 1 239 ? -31.549 0.985 57.548 1.00 94.06 239 LYS A N 1
ATOM 1906 C CA . LYS A 1 239 ? -32.557 0.208 58.292 1.00 94.06 239 LYS A CA 1
ATOM 1907 C C . LYS A 1 239 ? -31.964 -0.398 59.564 1.00 94.06 239 LYS A C 1
ATOM 1909 O O . LYS A 1 239 ? -32.572 -0.295 60.627 1.00 94.06 239 LYS A O 1
ATOM 1914 N N . ALA A 1 240 ? -30.767 -0.981 59.488 1.00 95.19 240 ALA A N 1
ATOM 1915 C CA . ALA A 1 240 ? -30.085 -1.530 60.657 1.00 95.19 240 ALA A CA 1
ATOM 1916 C C . ALA A 1 240 ? -29.764 -0.444 61.699 1.00 95.19 240 ALA A C 1
ATOM 1918 O O . ALA A 1 240 ? -29.938 -0.667 62.897 1.00 95.19 240 ALA A O 1
ATOM 1919 N N . LYS A 1 241 ? -29.331 0.749 61.268 1.00 95.25 241 LYS A N 1
ATOM 1920 C CA . LYS A 1 241 ? -29.102 1.902 62.153 1.00 95.25 241 LYS A CA 1
ATOM 1921 C C . LYS A 1 241 ? -30.394 2.335 62.849 1.00 95.25 241 LYS A C 1
ATOM 1923 O O . LYS A 1 241 ? -30.392 2.484 64.066 1.00 95.25 241 LYS A O 1
ATOM 1928 N N . MET A 1 242 ? -31.501 2.442 62.113 1.00 91.69 242 MET A N 1
ATOM 1929 C CA . MET A 1 242 ? -32.816 2.763 62.678 1.00 91.69 242 MET A CA 1
ATOM 1930 C C . MET A 1 242 ? -33.250 1.750 63.750 1.00 91.69 242 MET A C 1
ATOM 1932 O O . MET A 1 242 ? -33.741 2.160 64.801 1.00 91.69 242 MET A O 1
ATOM 1936 N N . ILE A 1 243 ? -33.038 0.449 63.517 1.00 91.69 243 ILE A N 1
ATOM 1937 C CA . ILE A 1 243 ? -33.344 -0.606 64.496 1.00 91.69 243 ILE A CA 1
ATOM 1938 C C . ILE A 1 243 ? -32.493 -0.440 65.759 1.00 91.69 243 ILE A C 1
ATOM 1940 O O . ILE A 1 243 ? -33.046 -0.465 66.853 1.00 91.69 243 ILE A O 1
ATOM 1944 N N . ARG A 1 244 ? -31.176 -0.212 65.630 1.00 94.38 244 ARG A N 1
ATOM 1945 C CA . ARG A 1 244 ? -30.288 0.011 66.789 1.00 94.38 244 ARG A CA 1
ATOM 1946 C C . ARG A 1 244 ? -30.694 1.241 67.609 1.00 94.38 244 ARG A C 1
ATOM 1948 O O . ARG A 1 244 ? -30.598 1.199 68.827 1.00 94.38 244 ARG A O 1
ATOM 1955 N N . SER A 1 245 ? -31.154 2.315 66.957 1.00 94.44 245 SER A N 1
ATOM 1956 C CA . SER A 1 245 ? -31.557 3.554 67.639 1.00 94.44 245 SER A CA 1
ATOM 1957 C C . SER A 1 245 ? -32.951 3.495 68.271 1.00 94.44 245 SER A C 1
ATOM 1959 O O . SER A 1 245 ? -33.146 4.050 69.345 1.00 94.44 245 SER A O 1
ATOM 1961 N N . ARG A 1 246 ? -33.941 2.874 67.611 1.00 89.88 246 ARG A N 1
ATOM 1962 C CA . ARG A 1 246 ? -35.346 2.845 68.079 1.00 89.88 246 ARG A CA 1
ATOM 1963 C C . ARG A 1 246 ? -35.747 1.546 68.786 1.00 89.88 246 ARG A C 1
ATOM 1965 O O . ARG A 1 246 ? -36.829 1.498 69.362 1.00 89.88 246 ARG A O 1
ATOM 1972 N N . GLY A 1 247 ? -34.951 0.482 68.674 1.00 84.94 247 GLY A N 1
ATOM 1973 C CA . GLY A 1 247 ? -35.243 -0.848 69.224 1.00 84.94 247 GLY A CA 1
ATOM 1974 C C . GLY A 1 247 ? -36.388 -1.608 68.537 1.00 84.94 247 GLY A C 1
ATOM 1975 O O . GLY A 1 247 ? -36.760 -2.683 68.993 1.00 84.94 247 GLY A O 1
ATOM 1976 N N . LYS A 1 248 ? -36.967 -1.075 67.450 1.00 76.88 248 LYS A N 1
ATOM 1977 C CA . LYS A 1 248 ? -38.120 -1.662 66.743 1.00 76.88 248 LYS A CA 1
ATOM 1978 C C . LYS A 1 248 ? -37.723 -2.130 65.346 1.00 76.88 248 LYS A C 1
ATOM 1980 O O . LYS A 1 248 ? -37.227 -1.338 64.545 1.00 76.88 248 LYS A O 1
ATOM 1985 N N . VAL A 1 249 ? -37.974 -3.405 65.049 1.00 79.38 249 VAL A N 1
ATOM 1986 C CA . VAL A 1 249 ? -37.781 -3.988 63.714 1.00 79.38 249 VAL A CA 1
ATOM 1987 C C . VAL A 1 249 ? -38.977 -3.616 62.828 1.00 79.38 249 VAL A C 1
ATOM 1989 O O . VAL A 1 249 ? -40.113 -3.848 63.243 1.00 79.38 249 VAL A O 1
ATOM 1992 N N . PRO A 1 250 ? -38.768 -3.039 61.627 1.00 72.50 250 PRO A N 1
ATOM 1993 C CA . PRO A 1 250 ? -39.860 -2.755 60.700 1.00 72.50 250 PRO A CA 1
ATOM 1994 C C . PRO A 1 250 ? -40.633 -4.031 60.360 1.00 72.50 250 PRO A C 1
ATOM 1996 O O . PRO A 1 250 ? -40.033 -5.028 59.953 1.00 72.50 250 PRO A O 1
ATOM 1999 N N . ALA A 1 251 ? -41.956 -3.997 60.520 1.00 73.44 251 ALA A N 1
ATOM 2000 C CA . ALA A 1 251 ? -42.813 -5.134 60.211 1.00 73.44 251 ALA A CA 1
ATOM 2001 C C . ALA A 1 251 ? -42.761 -5.450 58.705 1.00 73.44 251 ALA A C 1
ATOM 2003 O O . ALA A 1 251 ? -42.938 -4.560 57.871 1.00 73.44 251 ALA A O 1
ATOM 2004 N N . ARG A 1 252 ? -42.516 -6.717 58.341 1.00 67.19 252 ARG A N 1
ATOM 2005 C CA . ARG A 1 252 ? -42.700 -7.193 56.960 1.00 67.19 252 ARG A CA 1
ATOM 2006 C C . ARG A 1 252 ? -44.198 -7.372 56.725 1.00 67.19 252 ARG A C 1
ATOM 2008 O O . ARG A 1 252 ? -44.812 -8.205 57.381 1.00 67.19 252 ARG A O 1
ATOM 2015 N N . CYS A 1 253 ? -44.779 -6.607 55.806 1.00 53.19 253 CYS A N 1
ATOM 2016 C CA . CYS A 1 253 ? -46.167 -6.810 55.403 1.00 53.19 253 CYS A CA 1
ATOM 2017 C C . CYS A 1 253 ? -46.245 -8.057 54.500 1.00 53.19 253 CYS A C 1
ATOM 2019 O O . CYS A 1 253 ? -45.835 -8.005 53.342 1.00 53.19 253 CYS A O 1
ATOM 2021 N N . PHE A 1 254 ? -46.709 -9.187 55.039 1.00 55.28 254 PHE A N 1
ATOM 2022 C CA . PHE A 1 254 ? -47.040 -10.396 54.276 1.00 55.28 254 PHE A CA 1
ATOM 2023 C C . PHE A 1 254 ? -48.506 -10.324 53.830 1.00 55.28 254 PHE A C 1
ATOM 2025 O O . PHE A 1 254 ? -49.373 -10.971 54.408 1.00 55.28 254 PHE A O 1
ATOM 2032 N N . CYS A 1 255 ? -48.801 -9.520 52.811 1.00 58.50 255 CYS A N 1
ATOM 2033 C CA . CYS A 1 255 ? -50.121 -9.510 52.179 1.00 58.50 255 CYS A CA 1
ATOM 2034 C C . CYS A 1 255 ? -50.111 -10.425 50.948 1.00 58.50 255 CYS A C 1
ATOM 2036 O O . CYS A 1 255 ? -50.104 -9.953 49.818 1.00 58.50 255 CYS A O 1
ATOM 2038 N N . PHE A 1 256 ? -50.089 -11.737 51.180 1.00 53.00 256 PHE A N 1
ATOM 2039 C CA . PHE A 1 256 ? -50.633 -12.716 50.239 1.00 53.00 256 PHE A CA 1
ATOM 2040 C C . PHE A 1 256 ? -51.644 -13.545 51.021 1.00 53.00 256 PHE A C 1
ATOM 2042 O O . PHE A 1 256 ? -51.275 -14.454 51.760 1.00 53.00 256 PHE A O 1
ATOM 2049 N N . THR A 1 257 ? -52.915 -13.183 50.898 1.00 50.38 257 THR A N 1
ATOM 2050 C CA . THR A 1 257 ? -54.040 -13.972 51.397 1.00 50.38 257 THR A CA 1
ATOM 2051 C C . THR A 1 257 ? -55.024 -14.176 50.257 1.00 50.38 257 THR A C 1
ATOM 2053 O O . THR A 1 257 ? -55.591 -13.191 49.789 1.00 50.38 257 THR A O 1
ATOM 2056 N N . CYS A 1 258 ? -55.181 -15.461 49.919 1.00 40.94 258 CYS A N 1
ATOM 2057 C CA . CYS A 1 258 ? -56.285 -16.147 49.239 1.00 40.94 258 CYS A CA 1
ATOM 2058 C C . CYS A 1 258 ? -56.581 -15.802 47.775 1.00 40.94 258 CYS A C 1
ATOM 2060 O O . CYS A 1 258 ? -57.053 -14.684 47.489 1.00 40.94 258 CYS A O 1
#

Secondary structure (DSSP, 8-state):
--------------PPP-------------HHHHHHHHHHHHHHHHHHHHHHHHHHHHHHHHHHHHHHHHHHHHHHHHHHHHHHHHHHHHT---S-----------------------------------------------TTTHHHHHHHHHHHHHHHHHHHHHHHHHHHHHHHHHHHHHHHHHHHHHHHHHHHHHHHHHHHHHHHHHHHHHHHHHHHHHHHHHHHHHHHHHHHHHHHHHHHHH--PPPP------

Foldseek 3Di:
DDDPDPDPDDDDDDDDDDDDDDDDDDPDPDPVNVVVVVVVVVVPPPPPPVVVVVVVVVVVVVVVVVVVVVVVVVVVVVVVVVVVVVVVVVVDDPDDDDDDDDDDDDDDDDDDDDDDDDDDDDDDDDDDDDPDPPPPPPPDDDPVPVVVVVVVVVVVVVVVVVVVVVVVVVVVVVVVVVVVVVVVVVVVVVVVVVVVVVVVVVVVVVVVVVVVVVVVVVVVVVVVVVVVVVVVVVVVVVQVVVCVVVVDRDDDDPPDDD

Sequence (258 aa):
MDNLVLKQRRVSFSGPGSEKQAEPEGIGETELQRRLERQYFSSNMSQDYDARDSEFATAVAAAAFAVHSINQVELQYQKRKKESLEVSRIGSNKSRKASRKGSVGLEHKVSKKASPAKQLSHTTSVRQAAPADIYQMPKGMSPRNNGVERKADTWEVAQMKRVQDRYEKTKSAITSWENEKKMQAKLKMEKRKKLLEQKRGHNMQHYQNKLARIEQIAGGARAQLEDKRKNEELAVKDKAKMIRSRGKVPARCFCFTC

Organism: Parasponia andersonii (NCBI:txid3476)

Radius of gyration: 50.48 Å; chains: 1; bounding box: 124×56×140 Å

pLDDT: mean 71.28, std 25.15, range [26.53, 98.75]